Protein AF-A0A2G9NUI2-F1 (afdb_monomer_lite)

Secondary structure (DSSP, 8-state):
-HHHHHHHHHHHHHHHHHH-TTEEEEEEHHHHHT---TTTT--EEEEEEE-S-SS--HHHHHHHHHHHHHHHTT----EEEEEEEHHHHHH-TT----HHHHHHHHHH-EEEESS--GGG----S---THHHHHHHHHHHHHHTTTBS--SSHHHHHHHHHHHHHHHTTTHHHHGGGTTTTS--S-HHHHHHHHHTT-

Structure (mmCIF, N/CA/C/O backbone):
data_AF-A0A2G9NUI2-F1
#
_entry.id   AF-A0A2G9NUI2-F1
#
loop_
_atom_site.group_PDB
_atom_site.id
_atom_site.type_symbol
_atom_site.label_atom_id
_atom_site.label_alt_id
_atom_site.label_comp_id
_atom_site.label_asym_id
_atom_site.label_entity_id
_atom_site.label_seq_id
_atom_site.pdbx_PDB_ins_code
_atom_site.Cartn_x
_atom_site.Cartn_y
_atom_site.Cartn_z
_atom_site.occupancy
_atom_site.B_iso_or_equiv
_atom_site.auth_seq_id
_atom_site.auth_comp_id
_atom_site.auth_asym_id
_atom_site.auth_atom_id
_atom_site.pdbx_PDB_model_num
ATOM 1 N N . MET A 1 1 ? 10.951 1.126 -21.233 1.00 58.69 1 MET A N 1
ATOM 2 C CA . MET A 1 1 ? 9.782 1.501 -20.414 1.00 58.69 1 MET A CA 1
ATOM 3 C C . MET A 1 1 ? 9.019 0.271 -19.960 1.00 58.69 1 MET A C 1
ATOM 5 O O . MET A 1 1 ? 9.058 0.040 -18.771 1.00 58.69 1 MET A O 1
ATOM 9 N N . GLU A 1 2 ? 8.455 -0.564 -20.838 1.00 62.66 2 GLU A N 1
ATOM 10 C CA . GLU A 1 2 ? 7.759 -1.821 -20.461 1.00 62.66 2 GLU A CA 1
ATOM 11 C C . GLU A 1 2 ? 8.556 -2.710 -19.485 1.00 62.66 2 GLU A C 1
ATOM 13 O O . GLU A 1 2 ? 8.099 -2.988 -18.379 1.00 62.66 2 GLU A O 1
ATOM 18 N N . ASN A 1 3 ? 9.824 -2.984 -19.805 1.00 78.75 3 ASN A N 1
ATOM 19 C CA . ASN A 1 3 ? 10.737 -3.746 -18.943 1.00 78.75 3 ASN A CA 1
ATOM 20 C C . ASN A 1 3 ? 10.992 -3.091 -17.562 1.00 78.75 3 ASN A C 1
ATOM 22 O O . ASN A 1 3 ? 11.352 -3.772 -16.613 1.00 78.75 3 ASN A O 1
ATOM 26 N N . ASN A 1 4 ? 10.793 -1.775 -17.402 1.00 84.12 4 ASN A N 1
ATOM 27 C CA . ASN A 1 4 ? 11.014 -1.113 -16.109 1.00 84.12 4 ASN A CA 1
ATOM 28 C C . ASN A 1 4 ? 9.884 -1.401 -15.113 1.00 84.12 4 ASN A C 1
ATOM 30 O O . ASN A 1 4 ? 10.165 -1.503 -13.926 1.00 84.12 4 ASN A O 1
ATOM 34 N N . TYR A 1 5 ? 8.636 -1.545 -15.572 1.00 87.19 5 TYR A N 1
ATOM 35 C CA . TYR A 1 5 ? 7.488 -1.802 -14.691 1.00 87.19 5 TYR A CA 1
ATOM 36 C C . TYR A 1 5 ? 7.565 -3.218 -14.124 1.00 87.19 5 TYR A C 1
ATOM 38 O O . TYR A 1 5 ? 7.505 -3.409 -12.912 1.00 87.19 5 TYR A O 1
ATOM 46 N N . GLU A 1 6 ? 7.787 -4.203 -14.998 1.00 89.50 6 GLU A N 1
ATOM 47 C CA . GLU A 1 6 ? 7.971 -5.599 -14.597 1.00 89.50 6 GLU A CA 1
ATOM 48 C C . GLU A 1 6 ? 9.197 -5.766 -13.699 1.00 89.50 6 GLU A C 1
ATOM 50 O O . GLU A 1 6 ? 9.119 -6.402 -12.648 1.00 89.50 6 GLU A O 1
ATOM 55 N N . ARG A 1 7 ? 10.321 -5.134 -14.064 1.00 91.00 7 ARG A N 1
ATOM 56 C CA . ARG A 1 7 ? 11.542 -5.162 -13.255 1.00 91.00 7 ARG A CA 1
ATOM 57 C C . ARG A 1 7 ? 11.342 -4.499 -11.896 1.00 91.00 7 ARG A C 1
ATOM 59 O O . ARG A 1 7 ? 11.810 -5.052 -10.906 1.00 91.00 7 ARG A O 1
ATOM 66 N N . PHE A 1 8 ? 10.634 -3.370 -11.822 1.00 90.56 8 PHE A N 1
ATOM 67 C CA . PHE A 1 8 ? 10.281 -2.751 -10.545 1.00 90.56 8 PHE A CA 1
ATOM 68 C C . PHE A 1 8 ? 9.465 -3.722 -9.687 1.00 90.56 8 PHE A C 1
ATOM 70 O O . PHE A 1 8 ? 9.844 -3.985 -8.547 1.00 90.56 8 PHE A O 1
ATOM 77 N N . SER A 1 9 ? 8.380 -4.287 -10.231 1.00 91.38 9 SER A N 1
ATOM 78 C CA . SER A 1 9 ? 7.523 -5.218 -9.492 1.00 91.38 9 SER A CA 1
ATOM 79 C C . SER A 1 9 ? 8.294 -6.438 -8.999 1.00 91.38 9 SER A C 1
ATOM 81 O O . SER A 1 9 ? 8.110 -6.837 -7.852 1.00 91.38 9 SER A O 1
ATOM 83 N N . GLU A 1 10 ? 9.181 -6.999 -9.820 1.00 93.75 10 GLU A N 1
ATOM 84 C CA . GLU A 1 10 ? 9.964 -8.180 -9.464 1.00 93.75 10 GLU A CA 1
ATOM 85 C C . GLU A 1 10 ? 11.043 -7.882 -8.414 1.00 93.75 10 GLU A C 1
ATOM 87 O O . GLU A 1 10 ? 11.172 -8.621 -7.437 1.00 93.75 10 GLU A O 1
ATOM 92 N N . GLU A 1 11 ? 11.801 -6.795 -8.561 1.00 92.75 11 GLU A N 1
ATOM 93 C CA . GLU A 1 11 ? 12.820 -6.415 -7.576 1.00 92.75 11 GLU A CA 1
ATOM 94 C C . GLU A 1 11 ? 12.182 -6.006 -6.242 1.00 92.75 11 GLU A C 1
ATOM 96 O O . GLU A 1 11 ? 12.646 -6.418 -5.175 1.00 92.75 11 GLU A O 1
ATOM 101 N N . PHE A 1 12 ? 11.062 -5.279 -6.287 1.00 92.94 12 PHE A N 1
ATOM 102 C CA . PHE A 1 12 ? 10.321 -4.914 -5.084 1.00 92.94 12 PHE A CA 1
ATOM 103 C C . PHE A 1 12 ? 9.723 -6.147 -4.393 1.00 92.94 12 PHE A C 1
ATOM 105 O O . PHE A 1 12 ? 9.846 -6.294 -3.175 1.00 92.94 12 PHE A O 1
ATOM 112 N N . ARG A 1 13 ? 9.157 -7.088 -5.165 1.00 94.75 13 ARG A N 1
ATOM 113 C CA . ARG A 1 13 ? 8.674 -8.386 -4.668 1.00 94.75 13 ARG A CA 1
ATOM 114 C C . ARG A 1 13 ? 9.783 -9.155 -3.955 1.00 94.75 13 ARG A C 1
ATOM 116 O O . ARG A 1 13 ? 9.571 -9.592 -2.825 1.00 94.75 13 ARG A O 1
ATOM 123 N N . LYS A 1 14 ? 10.960 -9.296 -4.574 1.00 94.56 14 LYS A N 1
ATOM 124 C CA . LYS A 1 14 ? 12.117 -9.984 -3.972 1.00 94.56 14 LYS A CA 1
ATOM 125 C C . LYS A 1 14 ? 12.550 -9.333 -2.660 1.00 94.56 14 LYS A C 1
ATOM 127 O O . LYS A 1 14 ? 12.736 -10.044 -1.675 1.00 94.56 14 LYS A O 1
ATOM 132 N N . GLY A 1 15 ? 12.671 -8.004 -2.634 1.00 92.94 15 GLY A N 1
ATOM 133 C CA . GLY A 1 15 ? 13.044 -7.270 -1.424 1.00 92.94 15 GLY A CA 1
ATOM 134 C C . GLY A 1 15 ? 12.031 -7.451 -0.290 1.00 92.94 15 GLY A C 1
ATOM 135 O O . GLY A 1 15 ? 12.416 -7.679 0.854 1.00 92.94 15 GLY A O 1
ATOM 136 N N . LEU A 1 16 ? 10.731 -7.435 -0.604 1.00 92.88 16 LEU A N 1
ATOM 137 C CA . LEU A 1 16 ? 9.687 -7.708 0.384 1.00 92.88 16 LEU A CA 1
ATOM 138 C C . LEU A 1 16 ? 9.726 -9.149 0.896 1.00 92.88 16 LEU A C 1
ATOM 140 O O . LEU A 1 16 ? 9.592 -9.365 2.093 1.00 92.88 16 LEU A O 1
ATOM 144 N N . MET A 1 17 ? 9.927 -10.139 0.026 1.00 93.00 17 MET A N 1
ATOM 145 C CA . MET A 1 17 ? 9.981 -11.542 0.453 1.00 93.00 17 MET A CA 1
ATOM 146 C C . MET A 1 17 ? 11.157 -11.843 1.387 1.00 93.00 17 MET A C 1
ATOM 148 O O . MET A 1 17 ? 11.035 -12.733 2.227 1.00 93.00 17 MET A O 1
ATOM 152 N N . ALA A 1 18 ? 12.276 -11.129 1.241 1.00 91.81 18 ALA A N 1
ATOM 153 C CA . ALA A 1 18 ? 13.459 -11.329 2.072 1.00 91.81 18 ALA A CA 1
ATOM 154 C C . ALA A 1 18 ? 13.242 -10.856 3.519 1.00 91.81 18 ALA A C 1
ATOM 156 O O . ALA A 1 18 ? 13.512 -11.608 4.454 1.00 91.81 18 ALA A O 1
ATOM 157 N N . ASP A 1 19 ? 12.708 -9.643 3.693 1.00 88.25 19 ASP A N 1
ATOM 158 C CA . ASP A 1 19 ? 12.697 -8.958 4.995 1.00 88.25 19 ASP A CA 1
ATOM 159 C C . ASP A 1 19 ? 11.286 -8.705 5.566 1.00 88.25 19 ASP A C 1
ATOM 161 O O . ASP A 1 19 ? 11.140 -8.359 6.740 1.00 88.25 19 ASP A O 1
ATOM 165 N N . TYR A 1 20 ? 10.232 -8.865 4.758 1.00 90.75 20 TYR A N 1
ATOM 166 C CA . TYR A 1 20 ? 8.861 -8.422 5.056 1.00 90.75 20 TYR A CA 1
ATOM 167 C C . TYR A 1 20 ? 7.798 -9.420 4.565 1.00 90.75 20 TYR A C 1
ATOM 169 O O . TYR A 1 20 ? 6.814 -9.042 3.927 1.00 90.75 20 TYR A O 1
ATOM 177 N N . SER A 1 21 ? 7.981 -10.709 4.863 1.00 89.62 21 SER A N 1
ATOM 178 C CA . SER A 1 21 ? 7.070 -11.789 4.434 1.00 89.62 21 SER A CA 1
ATOM 179 C C . SER A 1 21 ? 5.631 -11.667 4.964 1.00 89.62 21 SER A C 1
ATOM 181 O O . SER A 1 21 ? 4.718 -12.266 4.400 1.00 89.62 21 SER A O 1
ATOM 183 N N . ASP A 1 22 ? 5.413 -10.861 6.005 1.00 89.50 22 ASP A N 1
ATOM 184 C CA . ASP A 1 22 ? 4.108 -10.538 6.591 1.00 89.50 22 ASP A CA 1
ATOM 185 C C . ASP A 1 22 ? 3.393 -9.356 5.903 1.00 89.50 22 ASP A C 1
ATOM 187 O O . ASP A 1 22 ? 2.312 -8.942 6.323 1.00 89.50 22 ASP A O 1
ATOM 191 N N . VAL A 1 23 ? 3.988 -8.779 4.855 1.00 91.12 23 VAL A N 1
ATOM 192 C CA . VAL A 1 23 ? 3.414 -7.668 4.089 1.00 91.12 23 VAL A CA 1
ATOM 193 C C . VAL A 1 23 ? 2.806 -8.182 2.790 1.00 91.12 23 VAL A C 1
ATOM 195 O O . VAL A 1 23 ? 3.506 -8.696 1.923 1.00 91.12 23 VAL A O 1
ATOM 198 N N . CYS A 1 24 ? 1.501 -7.980 2.627 1.00 94.19 24 CYS A N 1
ATOM 199 C CA . CYS A 1 24 ? 0.801 -8.233 1.372 1.00 94.19 24 CYS A CA 1
ATOM 200 C C . CYS A 1 24 ? 1.101 -7.107 0.386 1.00 94.19 24 CYS A C 1
ATOM 202 O O . CYS A 1 24 ? 0.619 -5.989 0.573 1.00 94.19 24 CYS A O 1
ATOM 204 N N . PHE A 1 25 ? 1.836 -7.396 -0.682 1.00 94.81 25 PHE A N 1
ATOM 205 C CA . PHE A 1 25 ? 1.981 -6.488 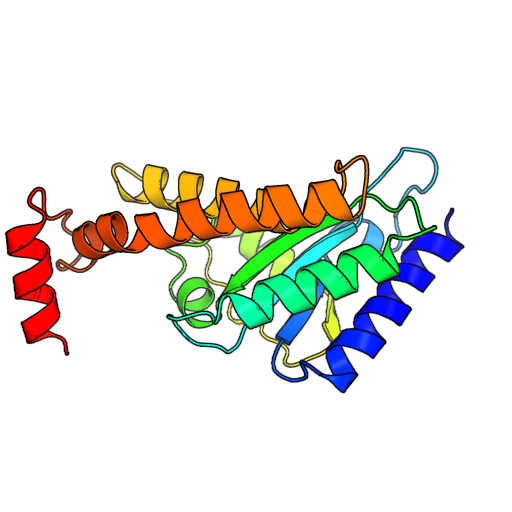-1.815 1.00 94.81 25 PHE A CA 1
ATOM 206 C C . PHE A 1 25 ? 0.988 -6.863 -2.902 1.00 94.81 25 PHE A C 1
ATOM 208 O O . PHE A 1 25 ? 1.033 -7.975 -3.429 1.00 94.81 25 PHE A O 1
ATOM 215 N N . PHE A 1 26 ? 0.109 -5.924 -3.240 1.00 93.69 26 PHE A N 1
ATOM 216 C CA . PHE A 1 26 ? -0.884 -6.103 -4.283 1.00 93.69 26 PHE A CA 1
ATOM 217 C C . PHE A 1 26 ? -0.852 -4.986 -5.318 1.00 93.69 26 PHE A C 1
ATOM 219 O O . PHE A 1 26 ? -0.492 -3.848 -5.019 1.00 93.69 26 PHE A O 1
ATOM 226 N N . ILE A 1 27 ? -1.275 -5.328 -6.529 1.00 92.81 27 ILE A N 1
ATOM 227 C CA . ILE A 1 27 ? -1.512 -4.397 -7.630 1.00 92.81 27 ILE A CA 1
ATOM 228 C C . ILE A 1 27 ? -2.940 -4.559 -8.143 1.00 92.81 27 ILE A C 1
ATOM 230 O O . ILE A 1 27 ? -3.538 -5.624 -7.997 1.00 92.81 27 ILE A O 1
ATOM 234 N N . TYR A 1 28 ? -3.482 -3.514 -8.752 1.00 89.69 28 TYR A N 1
ATOM 235 C CA . TYR A 1 28 ? -4.774 -3.537 -9.436 1.00 89.69 28 TYR A CA 1
ATOM 236 C C . TYR A 1 28 ? -4.719 -2.633 -10.676 1.00 89.69 28 TYR A C 1
ATOM 238 O O . TYR A 1 28 ? -3.657 -2.130 -11.046 1.00 89.69 28 TYR A O 1
ATOM 246 N N . GLY A 1 29 ? -5.846 -2.464 -11.368 1.00 87.00 29 GLY A N 1
ATOM 247 C CA . GLY A 1 29 ? -5.923 -1.569 -12.518 1.00 87.00 29 GLY A CA 1
ATOM 248 C C . GLY A 1 29 ? -5.181 -2.087 -13.751 1.00 87.00 29 GLY A C 1
ATOM 249 O O . GLY A 1 29 ? -5.029 -3.293 -13.959 1.00 87.00 29 GLY A O 1
ATOM 250 N N . SER A 1 30 ? -4.750 -1.157 -14.606 1.00 84.44 30 SER A N 1
ATOM 251 C CA . SER A 1 30 ? -4.332 -1.506 -15.971 1.00 84.44 30 SER A CA 1
ATOM 252 C C . SER A 1 30 ? -3.087 -2.396 -16.035 1.00 84.44 30 SER A C 1
ATOM 254 O O . SER A 1 30 ? -2.995 -3.351 -16.809 1.00 84.44 30 SER A O 1
ATOM 256 N N . PHE A 1 31 ? -2.132 -2.138 -15.143 1.00 86.88 31 PHE A N 1
ATOM 257 C CA . PHE A 1 31 ? -0.936 -2.961 -15.031 1.00 86.88 31 PHE A CA 1
ATOM 258 C C . PHE A 1 31 ? -1.263 -4.387 -14.572 1.00 86.88 31 PHE A C 1
ATOM 260 O O . PHE A 1 31 ? -0.741 -5.347 -15.132 1.00 86.88 31 PHE A O 1
ATOM 267 N N . ALA A 1 32 ? -2.196 -4.550 -13.628 1.00 87.00 32 ALA A N 1
ATOM 268 C CA . ALA A 1 32 ? -2.632 -5.873 -13.188 1.00 87.00 32 ALA A CA 1
ATOM 269 C C . ALA A 1 32 ? -3.369 -6.655 -14.290 1.00 87.00 32 ALA A C 1
ATOM 271 O O . ALA A 1 32 ? -3.215 -7.875 -14.374 1.00 87.00 32 ALA A O 1
ATOM 272 N N . ARG A 1 33 ? -4.133 -5.979 -15.159 1.00 85.50 33 ARG A N 1
ATOM 273 C CA . ARG A 1 33 ? -4.843 -6.612 -16.286 1.00 85.50 33 ARG A CA 1
ATOM 274 C C . ARG A 1 33 ? -3.949 -6.928 -17.487 1.00 85.50 33 ARG A C 1
ATOM 276 O O . ARG A 1 33 ? -4.336 -7.748 -18.317 1.00 85.50 33 ARG A O 1
ATOM 283 N N . GLY A 1 34 ? -2.770 -6.314 -17.577 1.00 84.50 34 GLY A N 1
ATOM 284 C CA . GLY A 1 34 ? -1.902 -6.410 -18.753 1.00 84.50 34 GLY A CA 1
ATOM 285 C C . GLY A 1 34 ? -2.402 -5.589 -19.949 1.00 84.50 34 GLY A C 1
ATOM 286 O O . GLY A 1 34 ? -1.938 -5.798 -21.064 1.00 84.50 34 GLY A O 1
ATOM 287 N N . ASP A 1 35 ? -3.340 -4.658 -19.735 1.00 82.06 35 ASP A N 1
ATOM 288 C CA . ASP A 1 35 ? -3.841 -3.705 -20.743 1.00 82.06 35 ASP A CA 1
ATOM 289 C C . ASP A 1 35 ? -3.156 -2.326 -20.620 1.00 82.06 35 ASP A C 1
ATOM 291 O O . ASP A 1 35 ? -3.640 -1.310 -21.123 1.00 82.06 35 ASP A O 1
ATOM 295 N N . HIS A 1 36 ? -2.017 -2.290 -19.930 1.00 75.94 36 HIS A N 1
ATOM 296 C CA . HIS A 1 36 ? -1.309 -1.074 -19.574 1.00 75.94 36 HIS A CA 1
ATOM 297 C C . HIS A 1 36 ? -0.667 -0.384 -20.780 1.00 75.94 36 HIS A C 1
ATOM 299 O O . HIS A 1 36 ? 0.062 -0.988 -21.569 1.00 75.94 36 HIS A O 1
ATOM 305 N N . ASN A 1 37 ? -0.877 0.928 -20.889 1.00 73.81 37 ASN A N 1
ATOM 306 C CA . ASN A 1 37 ? -0.282 1.734 -21.945 1.00 73.81 37 ASN A CA 1
ATOM 307 C C . ASN A 1 37 ? 0.985 2.450 -21.456 1.00 73.81 37 ASN A C 1
ATOM 309 O O . ASN A 1 37 ? 0.955 3.580 -20.968 1.00 73.81 37 ASN A O 1
ATOM 313 N N . TYR A 1 38 ? 2.133 1.818 -21.698 1.00 69.06 38 TYR A N 1
ATOM 314 C CA . TYR A 1 38 ? 3.453 2.344 -21.329 1.00 69.06 38 TYR A CA 1
ATOM 315 C C . TYR A 1 38 ? 3.814 3.685 -21.993 1.00 69.06 38 TYR A C 1
ATOM 317 O O . TYR A 1 38 ? 4.776 4.328 -21.581 1.00 69.06 38 TYR A O 1
ATOM 325 N N . LYS A 1 39 ? 3.092 4.108 -23.044 1.00 59.81 39 LYS A N 1
ATOM 326 C CA . LYS A 1 39 ? 3.361 5.359 -23.775 1.00 59.81 39 LYS A CA 1
ATOM 327 C C . LYS A 1 39 ? 2.582 6.557 -23.234 1.00 59.81 39 LYS A C 1
ATOM 329 O O . LYS A 1 39 ? 2.960 7.684 -23.533 1.00 59.81 39 LYS A O 1
ATOM 334 N N . SER A 1 40 ? 1.512 6.337 -22.466 1.00 59.66 40 SER A N 1
ATOM 335 C CA . SER A 1 40 ? 0.671 7.412 -21.919 1.00 59.66 40 SER A CA 1
ATOM 336 C C . SER A 1 40 ? 1.047 7.845 -20.501 1.00 59.66 40 SER A C 1
ATOM 338 O O . SER A 1 40 ? 0.338 8.664 -19.926 1.00 59.66 40 SER A O 1
ATOM 340 N N . GLY A 1 41 ? 2.137 7.318 -19.930 1.00 59.19 41 GLY A N 1
ATOM 341 C CA . GLY A 1 41 ? 2.516 7.610 -18.543 1.00 59.19 41 GLY A CA 1
ATOM 342 C C . GLY A 1 41 ? 1.562 6.991 -17.519 1.00 59.19 41 GLY A C 1
ATOM 343 O O . GLY A 1 41 ? 1.357 7.562 -16.453 1.00 59.19 41 GLY A O 1
ATOM 344 N N . SER A 1 42 ? 0.941 5.861 -17.866 1.00 64.25 42 SER A N 1
ATOM 345 C CA . SER A 1 42 ? 0.124 5.080 -16.939 1.00 64.25 42 SER A CA 1
ATOM 346 C C . SER A 1 42 ? 0.971 4.611 -15.750 1.00 64.25 42 SER A C 1
ATOM 348 O O . SER A 1 42 ? 2.155 4.347 -15.901 1.00 64.25 42 SER A O 1
ATOM 350 N N . ASP A 1 43 ? 0.379 4.493 -14.570 1.00 74.06 43 ASP A N 1
ATOM 351 C CA . ASP A 1 43 ? 1.036 4.132 -13.313 1.00 74.06 43 ASP A CA 1
ATOM 352 C C . ASP A 1 43 ? 0.803 2.672 -12.907 1.00 74.06 43 ASP A C 1
ATOM 354 O O . ASP A 1 43 ? -0.019 1.951 -13.479 1.00 74.06 43 ASP A O 1
ATOM 358 N N . ILE A 1 44 ? 1.576 2.215 -11.919 1.00 80.31 44 ILE A N 1
ATOM 359 C CA . ILE A 1 44 ? 1.256 1.001 -11.170 1.00 80.31 44 ILE A CA 1
ATOM 360 C C . ILE A 1 44 ? 0.352 1.399 -10.006 1.00 80.31 44 ILE A C 1
ATOM 362 O O . ILE A 1 44 ? 0.800 1.959 -9.000 1.00 80.31 44 ILE A O 1
ATOM 366 N N . ASP A 1 45 ? -0.923 1.064 -10.144 1.00 81.31 45 ASP A N 1
ATOM 367 C CA . ASP A 1 45 ? -1.898 1.106 -9.066 1.00 81.31 45 ASP A CA 1
ATOM 368 C C . ASP A 1 45 ? -1.712 -0.097 -8.135 1.00 81.31 45 ASP A C 1
ATOM 370 O O . ASP A 1 45 ? -1.621 -1.248 -8.576 1.00 81.31 45 ASP A O 1
ATOM 374 N N . GLY A 1 46 ? -1.671 0.142 -6.827 1.00 84.25 46 GLY A N 1
ATOM 375 C CA . GLY A 1 46 ? -1.474 -0.951 -5.885 1.00 84.25 46 GLY A CA 1
ATOM 376 C C . GLY A 1 46 ? -1.428 -0.535 -4.430 1.00 84.25 46 GLY A C 1
ATOM 377 O O . GLY A 1 46 ? -1.935 0.512 -4.015 1.00 84.25 46 GLY A O 1
ATOM 378 N N . GLY A 1 47 ? -0.817 -1.381 -3.615 1.00 85.81 47 GLY A N 1
ATOM 379 C CA . GLY A 1 47 ? -0.660 -1.092 -2.208 1.00 85.81 47 GLY A CA 1
ATOM 380 C C . GLY A 1 47 ? 0.016 -2.185 -1.409 1.00 85.81 47 GLY A C 1
ATOM 381 O O . GLY A 1 47 ? 0.356 -3.261 -1.899 1.00 85.81 47 GLY A O 1
ATOM 382 N N . LEU A 1 48 ? 0.196 -1.867 -0.134 1.00 88.44 48 LEU A N 1
ATOM 383 C CA . LEU A 1 48 ? 0.736 -2.759 0.876 1.00 88.44 48 LEU A CA 1
ATOM 384 C C . LEU A 1 48 ? -0.302 -2.922 1.979 1.00 88.44 48 LEU A C 1
ATOM 386 O O . LEU A 1 48 ? -0.791 -1.917 2.491 1.00 88.44 48 LEU A O 1
ATOM 390 N N . ILE A 1 49 ? -0.610 -4.153 2.377 1.00 88.25 49 ILE A N 1
ATOM 391 C CA . ILE A 1 49 ? -1.375 -4.432 3.599 1.00 88.25 49 ILE A CA 1
ATOM 392 C C . ILE A 1 49 ? -0.410 -5.035 4.613 1.00 88.25 49 ILE A C 1
ATOM 394 O O . ILE A 1 49 ? 0.178 -6.090 4.380 1.00 88.25 49 ILE A O 1
ATOM 398 N N . LEU A 1 50 ? -0.213 -4.327 5.719 1.00 87.00 50 LEU A N 1
ATOM 399 C CA . LEU A 1 50 ? 0.677 -4.725 6.800 1.00 87.00 50 LEU A CA 1
ATOM 400 C C . LEU A 1 50 ? -0.105 -5.564 7.808 1.00 87.00 50 LEU A C 1
ATOM 402 O O . LEU A 1 50 ? -1.147 -5.119 8.286 1.00 87.00 50 LEU A O 1
ATOM 406 N N . ASP A 1 51 ? 0.423 -6.725 8.190 1.00 83.12 51 ASP A N 1
ATOM 407 C CA . ASP A 1 51 ? -0.125 -7.535 9.288 1.00 83.12 51 ASP A CA 1
ATOM 408 C C . ASP A 1 51 ? 0.460 -7.122 10.655 1.00 83.12 51 ASP A C 1
ATOM 410 O O . ASP A 1 51 ? 0.739 -7.939 11.526 1.00 83.12 51 ASP A O 1
ATOM 414 N N . SER A 1 52 ? 0.707 -5.818 10.843 1.00 68.06 52 SER A N 1
ATOM 415 C CA . SER A 1 52 ? 1.267 -5.273 12.090 1.00 68.06 52 SER A CA 1
ATOM 416 C C . SER A 1 52 ? 0.229 -5.086 13.202 1.00 68.06 52 SER A C 1
ATOM 418 O O . SER A 1 52 ? 0.592 -4.772 14.336 1.00 68.06 52 SER A O 1
ATOM 420 N N . GLY A 1 53 ? -1.058 -5.229 12.877 1.00 60.59 53 GLY A N 1
ATOM 421 C CA . GLY A 1 53 ? -2.155 -4.787 13.729 1.00 60.59 53 GLY A CA 1
ATOM 422 C C . GLY A 1 53 ? -2.241 -3.258 13.823 1.00 60.59 53 GLY A C 1
ATOM 423 O O . GLY A 1 53 ? -1.479 -2.525 13.196 1.00 60.59 53 GLY A O 1
ATOM 424 N N . ILE A 1 54 ? -3.139 -2.754 14.678 1.00 55.12 54 ILE A N 1
ATOM 425 C CA . ILE A 1 54 ? -3.487 -1.318 14.769 1.00 55.12 54 ILE A CA 1
ATOM 426 C C . ILE A 1 54 ? -2.254 -0.399 14.942 1.00 55.12 54 ILE A C 1
ATOM 428 O O . ILE A 1 54 ? -2.279 0.761 14.523 1.00 55.12 54 ILE A O 1
ATOM 432 N N . ILE A 1 55 ? -1.169 -0.899 15.544 1.00 62.28 55 ILE A N 1
ATOM 433 C CA . ILE A 1 55 ? 0.081 -0.160 15.745 1.00 62.28 55 ILE A CA 1
ATOM 434 C C . ILE A 1 55 ? 1.120 -0.590 14.705 1.00 62.28 55 ILE A C 1
ATOM 436 O O . ILE A 1 55 ? 1.815 -1.592 14.861 1.00 62.28 55 ILE A O 1
ATOM 440 N N . THR A 1 56 ? 1.312 0.234 13.679 1.00 66.06 56 THR A N 1
ATOM 441 C CA . THR A 1 56 ? 2.381 0.026 12.698 1.00 66.06 56 THR A CA 1
ATOM 442 C C . THR A 1 56 ? 3.710 0.622 13.170 1.00 66.06 56 THR A C 1
ATOM 444 O O . THR A 1 56 ? 3.803 1.805 13.503 1.00 66.06 56 THR A O 1
ATOM 447 N N . ASN A 1 57 ? 4.782 -0.175 13.135 1.00 70.50 57 ASN A N 1
ATOM 448 C CA . ASN A 1 57 ? 6.132 0.290 13.453 1.00 70.50 57 ASN A CA 1
ATOM 449 C C . ASN A 1 57 ? 6.640 1.304 12.401 1.00 70.50 57 ASN A C 1
ATOM 451 O O . ASN A 1 57 ? 6.836 0.956 11.236 1.00 70.50 57 ASN A O 1
ATOM 455 N N . LYS A 1 58 ? 6.922 2.547 12.825 1.00 71.06 58 LYS A N 1
ATOM 456 C CA . LYS A 1 58 ? 7.466 3.630 11.975 1.00 71.06 58 LYS A CA 1
ATOM 457 C C . LYS A 1 58 ? 8.731 3.210 11.220 1.00 71.06 58 LYS A C 1
ATOM 459 O O . LYS A 1 58 ? 8.863 3.526 10.041 1.00 71.06 58 LYS A O 1
ATOM 464 N N . ASN A 1 59 ? 9.632 2.470 11.863 1.00 76.69 59 ASN A N 1
ATOM 465 C CA . ASN A 1 59 ? 10.875 2.030 11.230 1.00 76.69 59 ASN A CA 1
ATOM 466 C C . ASN A 1 59 ? 10.611 1.021 10.110 1.00 76.69 59 ASN A C 1
ATOM 468 O O . ASN A 1 59 ? 11.297 1.067 9.097 1.00 76.69 59 ASN A O 1
ATOM 472 N N . LYS A 1 60 ? 9.585 0.170 10.244 1.00 79.75 60 LYS A N 1
ATOM 473 C CA . LYS A 1 60 ? 9.176 -0.759 9.180 1.00 79.75 60 LYS A CA 1
ATOM 474 C C . LYS A 1 60 ? 8.713 0.003 7.937 1.00 79.75 60 LYS A C 1
ATOM 476 O O . LYS A 1 60 ? 9.173 -0.290 6.842 1.00 79.75 60 LYS A O 1
ATOM 481 N N . ILE A 1 61 ? 7.873 1.027 8.115 1.00 78.75 61 ILE A N 1
ATOM 482 C CA . ILE A 1 61 ? 7.426 1.894 7.011 1.00 78.75 61 ILE A CA 1
ATOM 483 C C . ILE A 1 61 ? 8.606 2.586 6.331 1.00 78.75 61 ILE A C 1
ATOM 485 O O . ILE A 1 61 ? 8.693 2.566 5.109 1.00 78.75 61 ILE A O 1
ATOM 489 N N . ILE A 1 62 ? 9.526 3.162 7.112 1.00 77.12 62 ILE A N 1
ATOM 490 C CA . ILE A 1 62 ? 10.712 3.842 6.573 1.00 77.12 62 ILE A CA 1
ATOM 491 C C . ILE A 1 62 ? 11.606 2.863 5.805 1.00 77.12 62 ILE A C 1
ATOM 493 O O . ILE A 1 62 ? 12.129 3.197 4.747 1.00 77.12 62 ILE A O 1
ATOM 497 N N . SER A 1 63 ? 11.806 1.648 6.307 1.00 82.88 63 SER A N 1
ATOM 498 C CA . SER A 1 63 ? 12.632 0.666 5.605 1.00 82.88 63 SER A CA 1
ATOM 499 C C . SER A 1 63 ? 11.979 0.179 4.309 1.00 82.88 63 SER A C 1
ATOM 501 O O . SER A 1 63 ? 12.667 0.038 3.301 1.00 82.88 63 SER A O 1
ATOM 503 N N . ILE A 1 64 ? 10.654 0.006 4.290 1.00 85.06 64 ILE A N 1
ATOM 504 C CA . ILE A 1 64 ? 9.905 -0.308 3.065 1.00 85.06 64 ILE A CA 1
ATOM 505 C C . ILE A 1 64 ? 9.967 0.859 2.068 1.00 85.06 64 ILE A C 1
ATOM 507 O O . ILE A 1 64 ? 10.180 0.630 0.880 1.00 85.06 64 ILE A O 1
ATOM 511 N N . SER A 1 65 ? 9.839 2.111 2.518 1.00 80.69 65 SER A N 1
ATOM 512 C CA . SER A 1 65 ? 9.953 3.271 1.624 1.00 80.69 65 SER A CA 1
ATOM 513 C C . SER A 1 65 ? 11.360 3.394 1.033 1.00 80.69 65 SER A C 1
ATOM 515 O O . SER A 1 65 ? 11.504 3.744 -0.135 1.00 80.69 65 SER A O 1
ATOM 517 N N . ARG A 1 66 ? 12.405 3.049 1.801 1.00 82.56 66 ARG A N 1
ATOM 518 C CA . ARG A 1 66 ? 13.780 2.942 1.282 1.00 82.56 66 ARG A CA 1
ATOM 519 C C . ARG A 1 66 ? 13.894 1.864 0.215 1.00 82.56 66 ARG A C 1
ATOM 521 O O . ARG A 1 66 ? 14.509 2.118 -0.812 1.00 82.56 66 ARG A O 1
ATOM 528 N N . LEU A 1 67 ? 13.288 0.696 0.434 1.00 86.44 67 LEU A N 1
ATOM 529 C CA . LEU A 1 67 ? 13.262 -0.374 -0.561 1.00 86.44 67 LEU A CA 1
ATOM 530 C C . LEU A 1 67 ? 12.588 0.093 -1.862 1.00 86.44 67 LEU A C 1
ATOM 532 O O . LEU A 1 67 ? 13.164 -0.081 -2.929 1.00 86.44 67 LEU A O 1
ATOM 536 N N . ILE A 1 68 ? 11.435 0.765 -1.777 1.00 86.31 68 ILE A N 1
ATOM 537 C CA . ILE A 1 68 ? 10.764 1.359 -2.947 1.00 86.31 68 ILE A CA 1
ATOM 538 C C . ILE A 1 68 ? 11.682 2.362 -3.647 1.00 86.31 68 ILE A C 1
ATOM 540 O O . ILE A 1 68 ? 11.861 2.280 -4.858 1.00 86.31 68 ILE A O 1
ATOM 544 N N . GLY A 1 69 ? 12.306 3.273 -2.895 1.00 79.88 69 GLY A N 1
ATOM 545 C CA . GLY A 1 69 ? 13.233 4.261 -3.446 1.00 79.88 69 GLY A CA 1
ATOM 546 C C . GLY A 1 69 ? 14.443 3.630 -4.143 1.00 79.88 69 GLY A C 1
ATOM 547 O O . GLY A 1 69 ? 14.868 4.117 -5.187 1.00 79.88 69 GLY A O 1
ATOM 548 N N . LEU A 1 70 ? 14.969 2.521 -3.617 1.00 85.06 70 LEU A N 1
ATOM 549 C CA . LEU A 1 70 ? 16.035 1.752 -4.262 1.00 85.06 70 LEU A CA 1
ATOM 550 C C . LEU A 1 70 ? 15.554 1.085 -5.557 1.00 85.06 70 LEU A C 1
ATOM 552 O O . LEU A 1 70 ? 16.270 1.132 -6.552 1.00 85.06 70 LEU A O 1
ATOM 556 N N . CYS A 1 71 ? 14.347 0.512 -5.572 1.00 84.75 71 CYS A N 1
ATOM 557 C CA . CYS A 1 71 ? 13.762 -0.098 -6.770 1.00 84.75 71 CYS A CA 1
ATOM 558 C C . CYS A 1 71 ? 13.432 0.938 -7.856 1.00 84.75 71 CYS A C 1
ATOM 560 O O . CYS A 1 71 ? 13.583 0.649 -9.039 1.00 84.75 71 CYS A O 1
ATOM 562 N N . LEU A 1 72 ? 13.007 2.142 -7.462 1.00 81.31 72 LEU A N 1
ATOM 563 C CA . LEU A 1 72 ? 12.748 3.263 -8.371 1.00 81.31 72 LEU A CA 1
ATOM 564 C C . LEU A 1 72 ? 14.028 3.957 -8.842 1.00 81.31 72 LEU A C 1
ATOM 566 O O . LEU A 1 72 ? 14.016 4.639 -9.865 1.00 81.31 72 LEU A O 1
ATOM 570 N N . SER A 1 73 ? 15.144 3.786 -8.130 1.00 73.56 73 SER A N 1
ATOM 571 C CA . SER A 1 73 ? 16.430 4.329 -8.551 1.00 73.56 73 SER A CA 1
ATOM 572 C C . SER A 1 73 ? 16.801 3.724 -9.908 1.00 73.56 73 SER A C 1
ATOM 574 O O . SER A 1 73 ? 17.137 2.543 -10.011 1.00 73.56 73 SER A O 1
ATOM 576 N N . ASN A 1 74 ? 16.730 4.545 -10.961 1.00 68.25 74 ASN A N 1
ATOM 577 C CA . ASN A 1 74 ? 16.903 4.195 -12.382 1.00 68.25 74 ASN A CA 1
ATOM 578 C C . ASN A 1 74 ? 15.699 3.524 -13.077 1.00 68.25 74 ASN A C 1
ATOM 580 O O . ASN A 1 74 ? 15.819 3.108 -14.232 1.00 68.25 74 ASN A O 1
ATOM 584 N N . MET A 1 75 ? 14.544 3.430 -12.417 1.00 73.50 75 MET A N 1
ATOM 585 C CA . MET A 1 75 ? 13.290 2.953 -13.004 1.00 73.50 75 MET A CA 1
ATOM 586 C C . MET A 1 75 ? 12.240 4.055 -12.839 1.00 73.50 75 MET A C 1
ATOM 5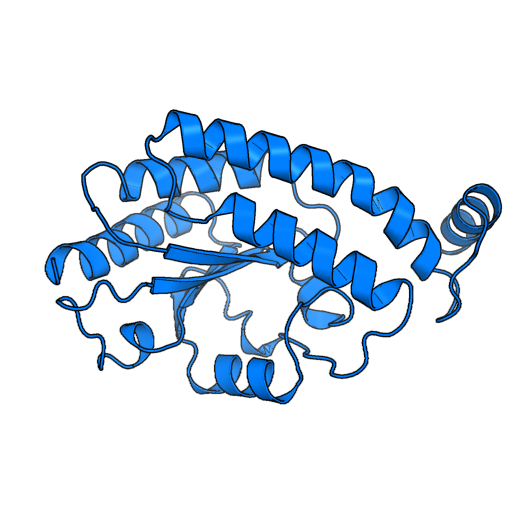88 O O . MET A 1 75 ? 11.608 4.168 -11.797 1.00 73.50 75 MET A O 1
ATOM 592 N N . GLU A 1 76 ? 12.078 4.892 -13.867 1.00 71.50 76 GLU A N 1
ATOM 593 C CA . GLU A 1 76 ? 11.089 5.986 -13.918 1.00 71.50 76 GLU A CA 1
ATOM 594 C C . GLU A 1 76 ? 9.656 5.438 -14.061 1.00 71.50 76 GLU A C 1
ATOM 596 O O . GLU A 1 76 ? 8.993 5.604 -15.085 1.00 71.50 76 GLU A O 1
ATOM 601 N N . VAL A 1 77 ? 9.205 4.695 -13.053 1.00 75.50 77 VAL A N 1
ATOM 602 C CA . VAL A 1 77 ? 7.895 4.047 -13.004 1.00 75.50 77 VAL A CA 1
ATOM 603 C C . VAL A 1 77 ? 7.005 4.837 -12.048 1.00 75.50 77 VAL A C 1
ATOM 605 O O . VAL A 1 77 ? 7.342 4.950 -10.866 1.00 75.50 77 VAL A O 1
ATOM 608 N N . PRO A 1 78 ? 5.874 5.389 -12.517 1.00 77.75 78 PRO A N 1
ATOM 609 C CA . PRO A 1 78 ? 4.958 6.076 -11.641 1.00 77.75 78 PRO A CA 1
ATOM 610 C C . PRO A 1 78 ? 4.166 5.075 -10.788 1.00 77.75 78 PRO A C 1
ATOM 612 O O . PRO A 1 78 ? 3.685 4.060 -11.291 1.00 77.75 78 PRO A O 1
ATOM 615 N N . LEU A 1 79 ? 4.039 5.355 -9.489 1.00 77.44 79 LEU A N 1
ATOM 616 C CA . LEU A 1 79 ? 3.357 4.508 -8.510 1.00 77.44 79 LEU A CA 1
ATOM 617 C C . LEU A 1 79 ? 2.208 5.268 -7.846 1.00 77.44 79 LEU A C 1
ATOM 619 O O . LEU A 1 79 ? 2.394 6.379 -7.341 1.00 77.44 79 LEU A O 1
ATOM 623 N N . GLN A 1 80 ? 1.053 4.611 -7.746 1.00 76.50 80 GLN A N 1
ATOM 624 C CA . GLN A 1 80 ? -0.068 5.024 -6.902 1.00 76.50 80 GLN A CA 1
ATOM 625 C C . GLN A 1 80 ? -0.362 3.948 -5.862 1.00 76.50 80 GLN A C 1
ATOM 627 O O . GLN A 1 80 ? -1.348 3.213 -5.934 1.00 76.50 80 GLN A O 1
ATOM 632 N N . PHE A 1 81 ? 0.523 3.840 -4.870 1.00 77.62 81 PHE A N 1
ATOM 633 C CA . PHE A 1 81 ? 0.373 2.836 -3.824 1.00 77.62 81 PHE A CA 1
ATOM 634 C C . PHE A 1 81 ? -0.330 3.380 -2.584 1.00 77.62 81 PHE A C 1
ATOM 636 O O . PHE A 1 81 ? -0.087 4.498 -2.129 1.00 77.62 81 PHE A O 1
ATOM 643 N N . ASN A 1 82 ? -1.162 2.536 -1.980 1.00 74.44 82 ASN A N 1
ATOM 644 C CA . ASN A 1 82 ? -1.769 2.793 -0.680 1.00 74.44 82 ASN A CA 1
ATOM 645 C C . ASN A 1 82 ? -1.189 1.853 0.383 1.00 74.44 82 ASN A C 1
ATOM 647 O O . ASN A 1 82 ? -1.166 0.641 0.197 1.00 74.44 82 ASN A O 1
ATOM 651 N N . VAL A 1 83 ? -0.756 2.400 1.523 1.00 78.88 83 VAL A N 1
ATOM 652 C CA . VAL A 1 83 ? -0.371 1.592 2.696 1.00 78.88 83 VAL A CA 1
ATOM 653 C C . VAL A 1 83 ? -1.569 1.415 3.613 1.00 78.88 83 VAL A C 1
ATOM 655 O O . VAL A 1 83 ? -2.151 2.391 4.088 1.00 78.88 83 VAL A O 1
ATOM 658 N N . LEU A 1 84 ? -1.908 0.170 3.904 1.00 78.56 84 LEU A N 1
ATOM 659 C CA . LEU A 1 84 ? -3.011 -0.240 4.754 1.00 78.56 84 LEU A CA 1
ATOM 660 C C . LEU A 1 84 ? -2.471 -1.083 5.909 1.00 78.56 84 LEU A C 1
ATOM 662 O O . LEU A 1 84 ? -1.462 -1.768 5.780 1.00 78.56 84 LEU A O 1
ATOM 666 N N . ASP A 1 85 ? -3.166 -1.043 7.038 1.00 82.50 85 ASP A N 1
ATOM 667 C CA . ASP A 1 85 ? -2.996 -2.034 8.098 1.00 82.50 85 ASP A CA 1
ATOM 668 C C . ASP A 1 85 ? -4.183 -2.997 8.062 1.00 82.50 85 ASP A C 1
ATOM 670 O O . ASP A 1 85 ? -5.318 -2.538 7.886 1.00 82.50 85 ASP A O 1
ATOM 674 N N . ARG A 1 86 ? -3.934 -4.296 8.258 1.00 84.00 86 ARG A N 1
ATOM 675 C CA . ARG A 1 86 ? -4.943 -5.359 8.168 1.00 84.00 86 ARG A CA 1
ATOM 676 C C . ARG A 1 86 ? -6.164 -5.101 9.051 1.00 84.00 86 ARG A C 1
ATOM 678 O O . ARG A 1 86 ? -7.286 -5.255 8.581 1.00 84.00 86 ARG A O 1
ATOM 685 N N . GLN A 1 87 ? -5.982 -4.638 10.289 1.00 78.38 87 GLN A N 1
ATOM 686 C CA . GLN A 1 87 ? -7.112 -4.388 11.193 1.00 78.38 87 GLN A CA 1
ATOM 687 C C . GLN A 1 87 ? -7.941 -3.194 10.721 1.00 78.38 87 GLN A C 1
ATOM 689 O O . GLN A 1 87 ? -9.167 -3.250 10.681 1.00 78.38 87 GLN A O 1
ATOM 694 N N . THR A 1 88 ? -7.280 -2.122 10.278 1.00 74.12 88 THR A N 1
ATOM 695 C CA . THR A 1 88 ? -7.991 -0.960 9.714 1.00 74.12 88 THR A CA 1
ATOM 696 C C . THR A 1 88 ? -8.663 -1.259 8.371 1.00 74.12 88 THR A C 1
ATOM 698 O O . THR A 1 88 ? -9.631 -0.592 8.005 1.00 74.12 88 THR A O 1
ATOM 701 N N . ASN A 1 89 ? -8.135 -2.246 7.646 1.00 79.19 89 ASN A N 1
ATOM 702 C CA . ASN A 1 89 ? -8.641 -2.733 6.374 1.00 79.19 89 ASN A CA 1
ATOM 703 C C . ASN A 1 89 ? -9.918 -3.569 6.549 1.00 79.19 89 ASN A C 1
ATOM 705 O O . ASN A 1 89 ? -10.891 -3.338 5.836 1.00 79.19 89 ASN A O 1
ATOM 709 N N . LEU A 1 90 ? -9.928 -4.466 7.541 1.00 80.88 90 LEU A N 1
ATOM 710 C CA . LEU A 1 90 ? -11.098 -5.249 7.958 1.00 80.88 90 LEU A CA 1
ATOM 711 C C . LEU A 1 90 ? -12.223 -4.359 8.506 1.00 80.88 90 LEU A C 1
ATOM 713 O O . LEU A 1 90 ? -13.401 -4.569 8.224 1.00 80.88 90 LEU A O 1
ATOM 717 N N . ASP A 1 91 ? -11.857 -3.347 9.294 1.00 77.75 91 ASP A N 1
ATOM 718 C CA . ASP A 1 91 ? -12.811 -2.427 9.917 1.00 77.75 91 ASP A CA 1
ATOM 719 C C . ASP A 1 91 ? -13.526 -1.530 8.894 1.00 77.75 91 ASP A C 1
ATOM 721 O O . ASP A 1 91 ? -14.704 -1.212 9.047 1.00 77.75 91 ASP A O 1
ATOM 725 N N . GLY A 1 92 ? -12.813 -1.103 7.851 1.00 73.38 92 GLY A N 1
ATOM 726 C CA . GLY A 1 92 ? -13.383 -0.357 6.732 1.00 73.38 92 GLY A CA 1
ATOM 727 C C . GLY A 1 92 ? -13.648 1.126 6.963 1.00 73.38 92 GLY A C 1
ATOM 728 O O . GLY A 1 92 ? -13.564 1.924 6.025 1.00 73.38 92 GLY A O 1
ATOM 729 N N . ARG A 1 93 ? -13.850 1.568 8.212 1.00 69.88 93 ARG A N 1
ATOM 730 C CA . ARG A 1 93 ? -14.095 2.992 8.528 1.00 69.88 93 ARG A CA 1
ATOM 731 C C . ARG A 1 93 ? -12.905 3.885 8.174 1.00 69.88 93 ARG A C 1
ATOM 733 O O . ARG A 1 93 ? -13.069 5.080 7.927 1.00 69.88 93 ARG A O 1
ATOM 740 N N . PHE A 1 94 ? -11.711 3.299 8.132 1.00 66.75 94 PHE A N 1
ATOM 741 C CA . PHE A 1 94 ? -10.44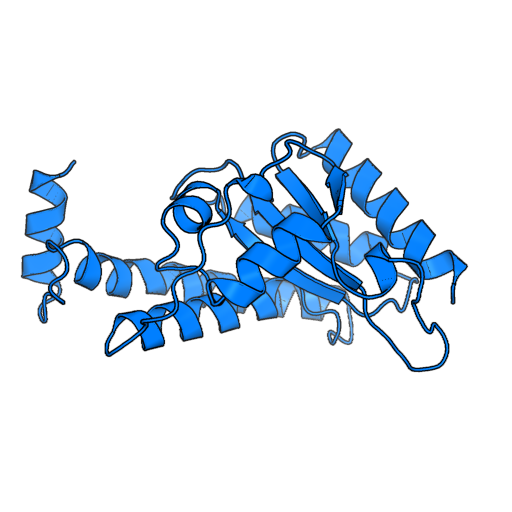3 3.970 7.841 1.00 66.75 94 PHE A CA 1
ATOM 742 C C . PHE A 1 94 ? -9.936 3.740 6.416 1.00 66.75 94 PHE A C 1
ATOM 744 O O . PHE A 1 94 ? -8.918 4.323 6.032 1.00 66.75 94 PHE A O 1
ATOM 751 N N . LEU A 1 95 ? -10.610 2.899 5.631 1.00 69.06 95 LEU A N 1
ATOM 752 C CA . LEU A 1 95 ? -10.352 2.788 4.202 1.00 69.06 95 LEU A CA 1
ATOM 753 C C . LEU A 1 95 ? -10.905 4.020 3.494 1.00 69.06 95 LEU A C 1
ATOM 755 O O . LEU A 1 95 ? -11.943 4.555 3.863 1.00 69.06 95 LEU A O 1
ATOM 759 N N . SER A 1 96 ? -10.228 4.503 2.456 1.00 66.88 96 SER A N 1
ATOM 760 C CA . SER A 1 96 ? -10.760 5.591 1.622 1.00 66.88 96 SER A CA 1
ATOM 761 C C . SER A 1 96 ? -11.767 5.114 0.582 1.00 66.88 96 SER A C 1
ATOM 763 O O . SER A 1 96 ? -12.421 5.946 -0.038 1.00 66.88 96 SER A O 1
ATOM 765 N N . TYR A 1 97 ? -11.891 3.805 0.399 1.00 75.44 97 TYR A N 1
ATOM 766 C CA . TYR A 1 97 ? -12.664 3.201 -0.674 1.00 75.44 97 TYR A CA 1
ATOM 767 C C . TYR A 1 97 ? -14.148 3.088 -0.322 1.00 75.44 97 TYR A C 1
ATOM 769 O O . TYR A 1 97 ? -14.514 2.990 0.857 1.00 75.44 97 TYR A O 1
ATOM 777 N N . THR A 1 98 ? -14.975 3.165 -1.362 1.00 81.44 98 THR A N 1
ATOM 778 C CA . THR A 1 98 ? -16.388 2.769 -1.348 1.00 81.44 98 THR A CA 1
ATOM 779 C C . THR A 1 98 ? -16.491 1.248 -1.388 1.00 81.44 98 THR A C 1
ATOM 781 O O . THR A 1 98 ? -15.484 0.568 -1.620 1.00 81.44 98 THR A O 1
ATOM 784 N N . VAL A 1 99 ? -17.688 0.717 -1.151 1.00 86.12 99 VAL A N 1
ATOM 785 C CA . VAL A 1 99 ? -17.979 -0.715 -1.300 1.00 86.12 99 VAL A CA 1
ATOM 786 C C . VAL A 1 99 ? -17.649 -1.149 -2.728 1.00 86.12 99 VAL A C 1
ATOM 788 O O . VAL A 1 99 ? -16.738 -1.951 -2.909 1.00 86.12 99 VAL A O 1
ATOM 791 N N . ASP A 1 100 ? -18.244 -0.491 -3.727 1.00 83.38 100 ASP A N 1
ATOM 792 C CA . ASP A 1 100 ? -18.054 -0.828 -5.145 1.00 83.38 100 ASP A CA 1
ATOM 793 C C . ASP A 1 100 ? -16.579 -0.829 -5.569 1.00 83.38 100 ASP A C 1
ATOM 795 O O . ASP A 1 100 ? -16.111 -1.733 -6.256 1.00 83.38 100 ASP A O 1
ATOM 799 N N . TYR A 1 101 ? -15.810 0.177 -5.136 1.00 82.88 101 TYR A N 1
ATOM 800 C CA . TYR A 1 101 ? -14.391 0.262 -5.484 1.00 82.88 101 TYR A CA 1
ATOM 801 C C . TYR A 1 101 ? -13.553 -0.800 -4.766 1.00 82.88 101 TYR A C 1
ATOM 803 O O . TYR A 1 101 ? -12.564 -1.282 -5.308 1.00 82.88 101 TYR A O 1
ATOM 811 N N . THR A 1 102 ? -13.941 -1.173 -3.546 1.00 88.88 102 THR A N 1
ATOM 812 C CA . THR A 1 102 ? -13.276 -2.249 -2.806 1.00 88.88 102 THR A CA 1
ATOM 813 C C . THR A 1 102 ? -13.538 -3.601 -3.450 1.00 88.88 102 THR A C 1
ATOM 815 O O . THR A 1 102 ? -12.605 -4.385 -3.590 1.00 88.88 102 THR A O 1
ATOM 818 N N . ASP A 1 103 ? -14.773 -3.859 -3.870 1.00 90.44 103 ASP A N 1
ATOM 819 C CA . ASP A 1 103 ? -15.136 -5.112 -4.528 1.00 90.44 103 ASP A CA 1
ATOM 820 C C . ASP A 1 103 ? -14.472 -5.222 -5.904 1.00 90.44 103 ASP A C 1
ATOM 822 O O . ASP A 1 103 ? -13.882 -6.252 -6.214 1.00 90.44 103 ASP A O 1
ATOM 826 N N . TRP A 1 104 ? -14.390 -4.120 -6.653 1.00 89.31 104 TRP A N 1
ATOM 827 C CA . TRP A 1 104 ? -13.581 -4.061 -7.871 1.00 89.31 104 TRP A CA 1
ATOM 828 C C . TRP A 1 104 ? -12.092 -4.392 -7.630 1.00 89.31 104 TRP A C 1
ATOM 830 O O . TRP A 1 104 ? -11.503 -5.157 -8.393 1.00 89.31 104 TRP A O 1
ATOM 840 N N . ILE A 1 105 ? -11.476 -3.876 -6.553 1.00 89.50 105 ILE A N 1
ATOM 841 C CA . ILE A 1 105 ? -10.087 -4.227 -6.191 1.00 89.50 105 ILE A CA 1
ATOM 842 C C . ILE A 1 105 ? -9.963 -5.710 -5.821 1.00 89.50 105 ILE A C 1
ATOM 844 O O . ILE A 1 105 ? -8.951 -6.319 -6.154 1.00 89.50 105 ILE A O 1
ATOM 848 N N . LYS A 1 106 ? -10.938 -6.299 -5.124 1.00 91.69 106 LYS A N 1
ATOM 849 C CA . LYS A 1 106 ? -10.900 -7.731 -4.780 1.00 91.69 106 LYS A CA 1
ATOM 850 C C . LYS A 1 106 ? -10.975 -8.616 -6.017 1.00 91.69 106 LYS A C 1
ATOM 852 O O . LYS A 1 106 ? -10.256 -9.608 -6.083 1.00 91.69 106 LYS A O 1
ATOM 857 N N . ASP A 1 107 ? -11.812 -8.238 -6.976 1.00 89.56 107 ASP A N 1
ATOM 858 C CA . ASP A 1 107 ? -12.044 -9.022 -8.185 1.00 89.56 107 ASP A CA 1
ATOM 859 C C . ASP A 1 107 ? -10.865 -8.933 -9.167 1.00 89.56 107 ASP A C 1
ATOM 861 O O . ASP A 1 107 ? -10.449 -9.944 -9.734 1.00 89.56 107 ASP A O 1
ATOM 865 N N . GLU A 1 108 ? -10.299 -7.737 -9.369 1.00 87.50 108 GLU A N 1
ATOM 866 C CA . GLU A 1 108 ? -9.212 -7.520 -10.339 1.00 87.50 108 GLU A CA 1
ATOM 867 C C . GLU A 1 108 ? -7.804 -7.534 -9.728 1.00 87.50 108 GLU A C 1
ATOM 869 O O . GLU A 1 108 ? -6.804 -7.641 -10.448 1.00 87.50 108 GLU A O 1
ATOM 874 N N . GLY A 1 109 ? -7.703 -7.387 -8.410 1.00 90.25 109 GLY A N 1
ATOM 875 C CA . GLY A 1 109 ? -6.442 -7.255 -7.698 1.00 90.25 109 GLY A CA 1
ATOM 876 C C . GLY A 1 109 ? -5.607 -8.527 -7.741 1.00 90.25 109 GLY A C 1
ATOM 877 O O . GLY A 1 109 ? -6.100 -9.649 -7.645 1.00 90.25 109 GLY A O 1
ATOM 878 N N . ARG A 1 110 ? -4.291 -8.351 -7.845 1.00 94.00 110 ARG A N 1
ATOM 879 C CA . ARG A 1 110 ? -3.321 -9.447 -7.829 1.00 94.00 110 ARG A CA 1
ATOM 880 C C . ARG A 1 110 ? -2.339 -9.257 -6.691 1.00 94.00 110 ARG A C 1
ATOM 882 O O . ARG A 1 110 ? -1.685 -8.221 -6.594 1.00 94.00 110 ARG A O 1
ATOM 889 N N . VAL A 1 111 ? -2.207 -10.284 -5.858 1.00 95.19 111 VAL A N 1
ATOM 890 C CA . VAL A 1 111 ? -1.156 -10.362 -4.838 1.00 95.19 111 VAL A CA 1
ATOM 891 C C . VAL A 1 111 ? 0.139 -10.792 -5.518 1.00 95.19 111 VAL A C 1
ATOM 893 O O . VAL A 1 111 ? 0.193 -11.852 -6.138 1.00 95.19 111 VAL A O 1
ATOM 896 N N . LEU A 1 112 ? 1.183 -9.976 -5.400 1.00 94.75 112 LEU A N 1
ATOM 897 C CA . LEU A 1 112 ? 2.514 -10.278 -5.927 1.00 94.75 112 LEU A CA 1
ATOM 898 C C . LEU A 1 112 ? 3.448 -10.854 -4.855 1.00 94.75 112 LEU A C 1
ATOM 900 O O . LEU A 1 112 ? 4.356 -11.613 -5.185 1.00 94.75 112 LEU A O 1
ATOM 904 N N . SER A 1 113 ? 3.244 -10.503 -3.581 1.00 95.19 113 SER A N 1
ATOM 905 C CA . SER A 1 113 ? 4.036 -11.005 -2.449 1.00 95.19 113 SER A CA 1
ATOM 906 C C . SER A 1 113 ? 3.224 -11.050 -1.157 1.00 95.19 113 SER A C 1
ATOM 908 O O . SER A 1 113 ? 2.319 -10.236 -0.971 1.00 95.19 113 SER A O 1
ATOM 910 N N . GLY A 1 114 ? 3.615 -11.942 -0.244 1.00 93.75 114 GLY A N 1
ATOM 911 C CA . GLY A 1 114 ? 3.064 -12.031 1.107 1.00 93.75 114 GLY A CA 1
ATOM 912 C C . GLY A 1 114 ? 1.696 -12.720 1.194 1.00 93.75 114 GLY A C 1
ATOM 913 O O . GLY A 1 114 ? 1.266 -13.385 0.246 1.00 93.75 114 GLY A O 1
ATOM 914 N N . PRO A 1 115 ? 1.014 -12.614 2.349 1.00 93.06 115 PRO A N 1
ATOM 915 C CA . PRO A 1 115 ? -0.303 -13.210 2.552 1.00 93.06 115 PRO A CA 1
ATOM 916 C C . PRO A 1 115 ? -1.366 -12.542 1.673 1.00 93.06 115 PRO A C 1
ATOM 918 O O . PRO A 1 115 ? -1.321 -11.341 1.430 1.00 93.06 115 PRO A O 1
ATOM 921 N N . SER A 1 116 ? -2.373 -13.301 1.237 1.00 92.19 116 SER A N 1
ATOM 922 C CA . SER A 1 116 ? -3.478 -12.757 0.440 1.00 92.19 116 SER A CA 1
ATOM 923 C C . SER A 1 116 ? -4.493 -12.013 1.312 1.00 92.19 116 SER A C 1
ATOM 925 O O . SER A 1 116 ? -5.535 -12.561 1.667 1.00 92.19 116 SER A O 1
ATOM 927 N N . LEU A 1 117 ? -4.200 -10.752 1.634 1.00 91.44 117 LEU A N 1
ATOM 928 C CA . LEU A 1 117 ? -5.034 -9.911 2.505 1.00 91.44 117 LEU A CA 1
ATOM 929 C C . LEU A 1 117 ? -6.047 -9.034 1.744 1.00 91.44 117 LEU A C 1
ATOM 931 O O . LEU A 1 117 ? -6.850 -8.342 2.365 1.00 91.44 117 LEU A O 1
ATOM 935 N N . ILE A 1 118 ? -6.040 -9.054 0.405 1.00 91.62 118 ILE A N 1
ATOM 936 C CA . ILE A 1 118 ? -6.958 -8.245 -0.422 1.00 91.62 118 ILE A CA 1
ATOM 937 C C . ILE A 1 118 ? -8.424 -8.633 -0.166 1.00 91.62 118 ILE A C 1
ATOM 939 O O . ILE A 1 118 ? -9.287 -7.771 -0.027 1.00 91.62 118 ILE A O 1
ATOM 943 N N . ASN A 1 119 ? -8.711 -9.927 -0.015 1.00 91.75 119 ASN A N 1
ATOM 944 C CA . ASN A 1 119 ? -10.079 -10.418 0.203 1.00 91.75 119 ASN A CA 1
ATOM 945 C C . ASN A 1 119 ? -10.681 -9.963 1.542 1.00 91.75 119 ASN A C 1
ATOM 947 O O . ASN A 1 119 ? -11.893 -10.018 1.729 1.00 91.75 119 ASN A O 1
ATOM 951 N N . GLU A 1 120 ? -9.842 -9.484 2.459 1.00 90.81 120 GLU A N 1
ATOM 952 C CA . GLU A 1 120 ? -10.243 -8.961 3.763 1.00 90.81 120 GLU A CA 1
ATOM 953 C C . GLU A 1 120 ? -10.604 -7.467 3.727 1.00 90.81 120 GLU A C 1
ATOM 955 O O . GLU A 1 120 ? -11.008 -6.904 4.743 1.00 90.81 120 GLU A O 1
ATOM 960 N N . MET A 1 121 ? -10.444 -6.793 2.583 1.00 88.75 121 MET A N 1
ATOM 961 C CA . MET A 1 121 ? -10.782 -5.376 2.449 1.00 88.75 121 MET A CA 1
ATOM 962 C C . MET A 1 121 ? -12.282 -5.138 2.659 1.00 88.75 121 MET A C 1
ATOM 964 O O . MET A 1 121 ? -13.121 -5.806 2.057 1.00 88.75 121 MET A O 1
ATOM 968 N N . ASN A 1 122 ? -12.638 -4.141 3.465 1.00 86.25 122 ASN A N 1
ATOM 969 C CA . ASN A 1 122 ? -14.035 -3.815 3.743 1.00 86.25 122 ASN A CA 1
ATOM 970 C C . ASN A 1 122 ? -14.349 -2.351 3.396 1.00 86.25 122 ASN A C 1
ATOM 972 O O . ASN A 1 122 ? -14.089 -1.440 4.176 1.00 86.25 122 ASN A O 1
ATOM 976 N N . GLY A 1 123 ? -14.873 -2.097 2.198 1.00 83.00 123 GLY A N 1
ATOM 977 C CA . GLY A 1 123 ? -15.290 -0.754 1.783 1.00 83.00 123 GLY A CA 1
ATOM 978 C C . GLY A 1 123 ? -16.540 -0.289 2.531 1.00 83.00 123 GLY A C 1
ATOM 979 O O . GLY A 1 123 ? -17.395 -1.098 2.867 1.00 83.00 123 GLY A O 1
ATOM 980 N N . ILE A 1 124 ? -16.670 1.019 2.783 1.00 81.06 124 ILE A N 1
ATOM 981 C CA . ILE A 1 124 ? -17.881 1.602 3.388 1.00 81.06 124 ILE A CA 1
ATOM 982 C C . ILE A 1 124 ? -18.227 2.911 2.670 1.00 81.06 124 ILE A C 1
ATOM 984 O O . ILE A 1 124 ? -17.384 3.812 2.583 1.00 81.06 124 ILE A O 1
ATOM 988 N N . ASP A 1 125 ? -19.474 3.033 2.205 1.00 71.62 125 ASP A N 1
ATOM 989 C CA . ASP A 1 125 ? -19.954 4.174 1.406 1.00 71.62 125 ASP A CA 1
ATOM 990 C C . ASP A 1 125 ? -20.272 5.418 2.243 1.00 71.62 125 ASP A C 1
ATOM 992 O O . ASP A 1 125 ? -20.067 6.552 1.807 1.00 71.62 125 ASP A O 1
ATOM 996 N N . TYR A 1 126 ? -20.726 5.233 3.484 1.00 59.72 126 TYR A N 1
ATOM 997 C CA . TYR A 1 126 ? -21.095 6.344 4.357 1.00 59.72 126 TYR A CA 1
ATOM 998 C C . TYR A 1 126 ? -19.931 6.798 5.235 1.00 59.72 126 TYR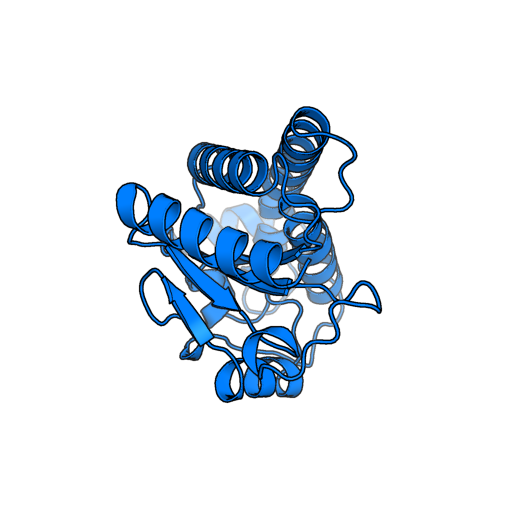 A C 1
ATOM 1000 O O . TYR A 1 126 ? -19.651 6.232 6.291 1.00 59.72 126 TYR A O 1
ATOM 1008 N N . LYS A 1 127 ? -19.301 7.907 4.839 1.00 60.81 127 LYS A N 1
ATOM 1009 C CA . LYS A 1 127 ? -18.382 8.673 5.691 1.00 60.81 127 LYS A CA 1
ATOM 1010 C C . LYS A 1 127 ? -18.950 10.076 5.856 1.00 60.81 127 LYS A C 1
ATOM 1012 O O . LYS A 1 127 ? -18.769 10.934 4.998 1.00 60.81 127 LYS A O 1
ATOM 1017 N N . SER A 1 128 ? -19.667 10.318 6.949 1.00 55.78 128 SER A N 1
ATOM 1018 C CA . SER A 1 128 ? -20.170 11.650 7.310 1.00 55.78 128 SER A CA 1
ATOM 1019 C C . SER A 1 128 ? -19.469 12.176 8.568 1.00 55.78 128 SER A C 1
ATOM 1021 O O . SER A 1 128 ? -18.908 11.417 9.362 1.00 55.78 128 SER A O 1
ATOM 1023 N N . GLY A 1 129 ? -19.421 13.502 8.721 1.00 61.47 129 GLY A N 1
ATOM 1024 C CA . GLY A 1 129 ? -18.812 14.156 9.882 1.00 61.47 129 GLY A CA 1
ATOM 1025 C C . GLY A 1 129 ? -17.323 13.830 10.076 1.00 61.47 129 GLY A C 1
ATOM 1026 O O . GLY A 1 129 ? -16.513 13.921 9.150 1.00 61.47 129 GLY A O 1
ATOM 1027 N N . VAL A 1 130 ? -16.949 13.461 11.303 1.00 57.16 130 VAL A N 1
ATOM 1028 C CA . VAL A 1 130 ? -15.553 13.225 11.715 1.00 57.16 130 VAL A CA 1
ATOM 1029 C C . VAL A 1 130 ? -14.916 12.022 11.003 1.00 57.16 130 VAL A C 1
ATOM 1031 O O . VAL A 1 130 ? -13.719 12.062 10.714 1.00 57.16 130 VAL A O 1
ATOM 1034 N N . LEU A 1 131 ? -15.706 11.010 10.621 1.00 57.97 131 LEU A N 1
ATOM 1035 C CA . LEU A 1 131 ? -15.239 9.840 9.865 1.00 57.97 131 LEU A CA 1
ATOM 1036 C C . LEU A 1 131 ? -14.695 10.219 8.484 1.00 57.97 131 LEU A C 1
ATOM 1038 O O . LEU A 1 131 ? -13.628 9.746 8.102 1.00 57.97 131 LEU A O 1
ATOM 1042 N N . ASN A 1 132 ? -15.363 11.130 7.768 1.00 63.97 132 ASN A N 1
ATOM 1043 C CA . ASN A 1 132 ? -14.877 11.603 6.469 1.00 63.97 132 ASN A CA 1
ATOM 1044 C C . ASN A 1 132 ? -13.557 12.365 6.614 1.00 63.97 132 ASN A C 1
ATOM 1046 O O . ASN A 1 132 ? -12.595 12.105 5.898 1.00 63.97 132 ASN A O 1
ATOM 1050 N N . SER A 1 133 ? -13.467 13.249 7.614 1.00 61.03 133 SER A N 1
ATOM 1051 C CA . SER A 1 133 ? -12.228 13.981 7.888 1.00 61.03 133 SER A CA 1
ATOM 1052 C C . SER A 1 133 ? -11.077 13.036 8.243 1.00 61.03 133 SER A C 1
ATOM 1054 O O . SER A 1 133 ? -9.951 13.239 7.791 1.00 61.03 133 SER A O 1
ATOM 1056 N N . ILE A 1 134 ? -11.321 11.993 9.040 1.00 61.44 134 ILE A N 1
ATOM 1057 C CA . ILE A 1 134 ? -10.287 11.023 9.423 1.00 61.44 134 ILE A CA 1
ATOM 1058 C C . ILE A 1 134 ? -9.874 10.163 8.233 1.00 61.44 134 ILE A C 1
ATOM 1060 O O . ILE A 1 134 ? -8.677 10.055 7.980 1.00 61.44 134 ILE A O 1
ATOM 1064 N N . ALA A 1 135 ? -10.825 9.626 7.467 1.00 61.88 135 ALA A N 1
ATOM 1065 C CA . ALA A 1 135 ? -10.533 8.846 6.270 1.00 61.88 135 ALA A CA 1
ATOM 1066 C C . ALA A 1 135 ? -9.782 9.675 5.218 1.00 61.88 135 ALA A C 1
ATOM 1068 O O . ALA A 1 135 ? -8.797 9.201 4.663 1.00 61.88 135 ALA A O 1
ATOM 1069 N N . PHE A 1 136 ? -10.172 10.935 4.998 1.00 64.94 136 PHE A N 1
ATOM 1070 C CA . PHE A 1 136 ? -9.471 11.847 4.094 1.00 64.94 136 PHE A CA 1
ATOM 1071 C C . PHE A 1 136 ? -8.045 12.146 4.574 1.00 64.94 136 PHE A C 1
ATOM 1073 O O . PHE A 1 136 ? -7.101 12.032 3.800 1.00 64.94 136 PHE A O 1
ATOM 1080 N N . ASN A 1 137 ? -7.853 12.447 5.864 1.00 59.69 137 ASN A N 1
ATOM 1081 C CA . ASN A 1 137 ? -6.519 12.692 6.422 1.00 59.69 137 ASN A CA 1
ATOM 1082 C C . ASN A 1 137 ? -5.628 11.442 6.365 1.00 59.69 137 ASN A C 1
ATOM 1084 O O . ASN A 1 137 ? -4.456 11.545 6.010 1.00 59.69 137 ASN A O 1
ATOM 1088 N N . LEU A 1 138 ? -6.172 10.265 6.689 1.00 60.62 138 LEU A N 1
ATOM 1089 C CA . LEU A 1 138 ? -5.460 8.993 6.577 1.00 60.62 138 LEU A CA 1
ATOM 1090 C C . LEU A 1 138 ? -5.114 8.685 5.123 1.00 60.62 138 LEU A C 1
ATOM 1092 O O . LEU A 1 138 ? -3.987 8.288 4.858 1.00 60.62 138 LEU A O 1
ATOM 1096 N N . ARG A 1 139 ? -6.025 8.938 4.177 1.00 61.22 139 ARG A N 1
ATOM 1097 C CA . ARG A 1 139 ? -5.765 8.811 2.738 1.00 61.22 139 ARG A CA 1
ATOM 1098 C C . ARG A 1 139 ? -4.633 9.726 2.289 1.00 61.22 139 ARG A C 1
ATOM 1100 O O . ARG A 1 139 ? -3.722 9.256 1.625 1.00 61.22 139 ARG A O 1
ATOM 1107 N N . SER A 1 140 ? -4.664 11.009 2.653 1.00 59.59 140 SER A N 1
ATOM 1108 C CA . SER A 1 140 ? -3.615 11.966 2.280 1.00 59.59 140 SER A CA 1
ATOM 1109 C C . SER A 1 140 ? -2.257 11.590 2.861 1.00 59.59 140 SER A C 1
ATOM 1111 O O . SER A 1 140 ? -1.240 11.779 2.203 1.00 59.59 140 SER A O 1
ATOM 1113 N N . VAL A 1 141 ? -2.226 11.040 4.077 1.00 57.50 141 VAL A N 1
ATOM 1114 C CA . VAL A 1 141 ? -0.982 10.520 4.643 1.00 57.50 141 VAL A CA 1
ATOM 1115 C C . VAL A 1 141 ? -0.533 9.255 3.915 1.00 57.50 141 VAL A C 1
ATOM 1117 O O . VAL A 1 141 ? 0.626 9.178 3.543 1.00 57.50 141 VAL A O 1
ATOM 1120 N N . ARG A 1 142 ? -1.435 8.299 3.667 1.00 57.69 142 ARG A N 1
ATOM 1121 C CA . ARG A 1 142 ? -1.131 7.021 3.001 1.00 57.69 142 ARG A CA 1
ATOM 1122 C C . ARG A 1 142 ? -0.667 7.201 1.555 1.00 57.69 142 ARG A C 1
ATOM 1124 O O . ARG A 1 142 ? 0.310 6.566 1.183 1.00 57.69 142 ARG A O 1
ATOM 1131 N N . LYS A 1 143 ? -1.297 8.101 0.790 1.00 52.62 143 LYS A N 1
ATOM 1132 C CA . LYS A 1 143 ? -0.840 8.497 -0.553 1.00 52.62 143 LYS A CA 1
ATOM 1133 C C . LYS A 1 143 ? 0.557 9.116 -0.502 1.00 52.62 143 LYS A C 1
ATOM 1135 O O . LYS A 1 143 ? 1.441 8.684 -1.224 1.00 52.62 143 LYS A O 1
ATOM 1140 N N . GLY A 1 144 ? 0.789 10.047 0.425 1.00 53.00 144 GLY A N 1
ATOM 1141 C CA . GLY A 1 144 ? 2.089 10.707 0.573 1.00 53.00 144 GLY A CA 1
ATOM 1142 C C . GLY A 1 144 ? 3.224 9.829 1.121 1.00 53.00 144 GLY A C 1
ATOM 1143 O O . GLY A 1 144 ? 4.331 10.330 1.284 1.00 53.00 144 GLY A O 1
ATOM 1144 N N . LEU A 1 145 ? 2.972 8.560 1.465 1.00 54.97 145 LEU A N 1
ATOM 1145 C CA . LEU A 1 145 ? 4.030 7.621 1.853 1.00 54.97 145 LEU A CA 1
ATOM 1146 C C . LEU A 1 145 ? 4.682 6.954 0.635 1.00 54.97 145 LEU A C 1
ATOM 1148 O O . LEU A 1 145 ? 5.822 6.519 0.754 1.00 54.97 145 LEU A O 1
ATOM 1152 N N . LEU A 1 146 ? 3.977 6.837 -0.499 1.00 51.75 146 LEU A N 1
ATOM 1153 C CA . LEU A 1 146 ? 4.402 5.984 -1.619 1.00 51.75 146 LEU A CA 1
ATOM 1154 C C . LEU A 1 146 ? 4.200 6.599 -3.016 1.00 51.75 146 LEU A C 1
ATOM 1156 O O . LEU A 1 146 ? 4.291 5.891 -4.016 1.00 51.75 146 LEU A O 1
ATOM 1160 N N . GLU A 1 147 ? 3.896 7.890 -3.106 1.00 49.50 147 GLU A N 1
ATOM 1161 C CA . GLU A 1 147 ? 3.688 8.560 -4.392 1.00 49.50 147 GLU A CA 1
ATOM 1162 C C . GLU A 1 147 ? 5.026 8.771 -5.108 1.00 49.50 147 GLU A C 1
ATOM 1164 O O . GLU A 1 147 ? 5.953 9.336 -4.554 1.00 49.50 147 GLU A O 1
ATOM 1169 N N . SER A 1 148 ? 5.165 8.330 -6.352 1.00 46.81 148 SER A N 1
ATOM 1170 C CA . SER A 1 148 ? 6.439 8.414 -7.086 1.00 46.81 148 SER A CA 1
ATOM 1171 C C . SER A 1 148 ? 6.752 9.802 -7.656 1.00 46.81 148 SER A C 1
ATOM 1173 O O . SER A 1 148 ? 7.747 9.951 -8.359 1.00 46.81 148 SER A O 1
ATOM 1175 N N . SER A 1 149 ? 5.926 10.826 -7.413 1.00 50.56 149 SER A N 1
ATOM 1176 C CA . SER A 1 149 ? 6.169 12.194 -7.903 1.00 50.56 149 SER A CA 1
ATOM 1177 C C . SER A 1 149 ? 7.310 12.900 -7.151 1.00 50.56 149 SER A C 1
ATOM 1179 O O . SER A 1 149 ? 7.342 14.130 -7.082 1.00 50.56 149 SER A O 1
ATOM 1181 N N . TYR A 1 150 ? 8.185 12.137 -6.497 1.00 52.16 150 TYR A N 1
ATOM 1182 C CA . TYR A 1 150 ? 9.318 12.644 -5.746 1.00 52.16 150 TYR A CA 1
ATOM 1183 C C . TYR A 1 150 ? 10.526 12.732 -6.661 1.00 52.16 150 TYR A C 1
ATOM 1185 O O . TYR A 1 150 ? 10.931 11.756 -7.284 1.00 52.16 150 TYR A O 1
ATOM 1193 N N . GLU A 1 151 ? 11.094 13.931 -6.733 1.00 53.81 151 GLU A N 1
ATOM 1194 C CA . GLU A 1 151 ? 12.197 14.257 -7.639 1.00 53.81 151 GLU A CA 1
ATOM 1195 C C . GLU A 1 151 ? 13.499 13.531 -7.252 1.00 53.81 151 GLU A C 1
ATOM 1197 O O . GLU A 1 151 ? 14.431 13.458 -8.051 1.00 53.81 151 GLU A O 1
ATOM 1202 N N . SER A 1 152 ? 13.584 12.980 -6.033 1.00 61.72 152 SER A N 1
ATOM 1203 C CA . SER A 1 152 ? 14.738 12.210 -5.563 1.00 61.72 152 SER A CA 1
ATOM 1204 C C . SER A 1 152 ? 14.399 11.208 -4.448 1.00 61.72 152 SER A C 1
ATOM 1206 O O . SER A 1 152 ? 13.372 11.310 -3.771 1.00 61.72 152 SER A O 1
ATOM 1208 N N . TYR A 1 153 ? 15.313 10.256 -4.221 1.00 59.22 153 TYR A N 1
ATOM 1209 C CA . TYR A 1 153 ? 15.283 9.320 -3.088 1.00 59.22 153 TYR A CA 1
ATOM 1210 C C . TYR A 1 153 ? 15.166 10.044 -1.736 1.00 59.22 153 TYR A C 1
ATOM 1212 O O . TYR A 1 153 ? 14.382 9.633 -0.881 1.00 59.22 153 TYR A O 1
ATOM 1220 N N . ASP A 1 154 ? 15.896 11.146 -1.554 1.00 64.00 154 ASP A N 1
ATOM 1221 C CA . ASP A 1 154 ? 15.861 11.921 -0.312 1.00 64.00 154 ASP A CA 1
ATOM 1222 C C . ASP A 1 154 ? 14.514 12.636 -0.123 1.00 64.00 154 ASP A C 1
ATOM 1224 O O . ASP A 1 154 ? 13.982 12.654 0.990 1.00 64.00 154 ASP A O 1
ATOM 1228 N N . ASP A 1 155 ? 13.909 13.135 -1.210 1.00 64.25 155 ASP A N 1
ATOM 1229 C CA . ASP A 1 155 ? 12.575 13.750 -1.183 1.00 64.25 155 ASP A CA 1
ATOM 1230 C C . ASP A 1 155 ? 11.498 12.727 -0.773 1.00 64.25 155 ASP A C 1
ATOM 1232 O O . ASP A 1 155 ? 10.680 13.015 0.104 1.00 64.25 155 ASP A O 1
ATOM 1236 N N . LEU A 1 156 ? 11.552 11.492 -1.291 1.00 61.38 156 LEU A N 1
ATOM 1237 C CA . LEU A 1 156 ? 10.664 10.400 -0.860 1.00 61.38 156 LEU A CA 1
ATOM 1238 C C . LEU A 1 156 ? 10.776 10.139 0.650 1.00 61.38 156 LEU A C 1
ATOM 1240 O O . LEU A 1 156 ? 9.756 10.038 1.341 1.00 61.38 156 LEU A O 1
ATOM 1244 N N . ILE A 1 157 ? 11.994 10.056 1.193 1.00 64.56 157 ILE A N 1
ATOM 1245 C CA . ILE A 1 157 ? 12.211 9.813 2.628 1.00 64.56 157 ILE A CA 1
ATOM 1246 C C . ILE A 1 157 ? 11.730 10.994 3.480 1.00 64.56 157 ILE A C 1
ATOM 1248 O O . ILE A 1 157 ? 11.091 10.787 4.518 1.00 64.56 157 ILE A O 1
ATOM 1252 N N . GLU A 1 158 ? 11.991 12.233 3.067 1.00 67.44 158 GLU A N 1
ATOM 1253 C CA . GLU A 1 158 ? 11.537 13.426 3.784 1.00 67.44 158 GLU A CA 1
ATOM 1254 C C . GLU A 1 158 ? 10.003 13.521 3.810 1.00 67.44 158 GLU A C 1
ATOM 1256 O O . GLU A 1 158 ? 9.399 13.729 4.872 1.00 67.44 158 GLU A O 1
ATOM 1261 N N . LYS A 1 159 ? 9.354 13.322 2.658 1.00 63.12 159 LYS A N 1
ATOM 1262 C CA . LYS A 1 159 ? 7.891 13.341 2.515 1.00 63.12 159 LYS A CA 1
ATOM 1263 C C . LYS A 1 159 ? 7.249 12.211 3.324 1.00 63.12 159 LYS A C 1
ATOM 1265 O O . LYS A 1 159 ? 6.306 12.478 4.074 1.00 63.12 159 LYS A O 1
ATOM 1270 N N . THR A 1 160 ? 7.831 11.008 3.286 1.00 59.22 160 THR A N 1
ATOM 1271 C CA . THR A 1 160 ? 7.425 9.855 4.107 1.00 59.22 160 THR A CA 1
ATOM 1272 C C . THR A 1 160 ? 7.470 10.200 5.595 1.00 59.22 160 THR A C 1
ATOM 1274 O O . THR A 1 160 ? 6.485 10.011 6.308 1.00 59.22 160 THR A O 1
ATOM 1277 N N . ASN A 1 161 ? 8.571 10.783 6.081 1.00 62.03 161 ASN A N 1
ATOM 1278 C CA . ASN A 1 161 ? 8.694 11.191 7.483 1.00 62.03 161 ASN A CA 1
ATOM 1279 C C . ASN A 1 161 ? 7.627 12.220 7.887 1.00 62.03 161 ASN A C 1
ATOM 1281 O O . ASN A 1 161 ? 6.961 12.043 8.910 1.00 62.03 161 ASN A O 1
ATOM 1285 N N . LYS A 1 162 ? 7.394 13.246 7.055 1.00 66.44 162 LYS A N 1
ATOM 1286 C CA . LYS A 1 162 ? 6.332 14.245 7.278 1.00 66.44 162 LYS A CA 1
ATOM 1287 C C . LYS A 1 162 ? 4.939 13.608 7.312 1.00 66.44 162 LYS A C 1
ATOM 1289 O O . LYS A 1 162 ? 4.093 14.022 8.108 1.00 66.44 162 LYS A O 1
ATOM 1294 N N . ALA A 1 163 ? 4.684 12.625 6.452 1.00 60.25 163 ALA A N 1
ATOM 1295 C CA . ALA A 1 163 ? 3.444 11.857 6.425 1.00 60.25 163 ALA A CA 1
ATOM 1296 C C . ALA A 1 163 ? 3.263 11.055 7.725 1.00 60.25 163 ALA A C 1
ATOM 1298 O O . ALA A 1 163 ? 2.233 11.198 8.388 1.00 60.25 163 ALA A O 1
ATOM 1299 N N . ILE A 1 164 ? 4.276 10.300 8.157 1.00 56.78 164 ILE A N 1
ATOM 1300 C CA . ILE A 1 164 ? 4.221 9.540 9.414 1.00 56.78 164 ILE A CA 1
ATOM 1301 C C . ILE A 1 164 ? 3.946 10.466 10.605 1.00 56.78 164 ILE A C 1
ATOM 1303 O O . ILE A 1 164 ? 3.084 10.166 11.428 1.00 56.78 164 ILE A O 1
ATOM 1307 N N . ASP A 1 165 ? 4.591 11.630 10.672 1.00 57.38 165 ASP A N 1
ATOM 1308 C CA . ASP A 1 165 ? 4.386 12.582 11.769 1.00 57.38 165 ASP A CA 1
ATOM 1309 C C . ASP A 1 165 ? 2.967 13.182 11.786 1.00 57.38 165 ASP A C 1
ATOM 1311 O O . ASP A 1 165 ? 2.443 13.539 12.849 1.00 57.38 165 ASP A O 1
ATOM 1315 N N . LYS A 1 166 ? 2.298 13.264 10.627 1.00 59.69 166 LYS A N 1
ATOM 1316 C CA . LYS A 1 166 ? 0.863 13.583 10.549 1.00 59.69 166 LYS A CA 1
ATOM 1317 C C . LYS A 1 166 ? 0.004 12.418 11.051 1.00 59.69 166 LYS A C 1
ATOM 1319 O O . LYS A 1 166 ? -0.945 12.670 11.792 1.00 59.69 166 LYS A O 1
ATOM 1324 N N . VAL A 1 167 ? 0.347 11.167 10.726 1.00 51.19 167 VAL A N 1
ATOM 1325 C CA . VAL A 1 167 ? -0.352 9.967 11.232 1.00 51.19 167 VAL A CA 1
ATOM 1326 C C . VAL A 1 167 ? -0.187 9.774 12.736 1.00 51.19 167 VAL A C 1
ATOM 1328 O O . VAL A 1 167 ? -1.164 9.440 13.393 1.00 51.19 167 VAL A O 1
ATOM 1331 N N . VAL A 1 168 ? 0.964 10.093 13.331 1.00 45.38 168 VAL A N 1
ATOM 1332 C CA . VAL A 1 168 ? 1.161 10.071 14.798 1.00 45.38 168 VAL A CA 1
ATOM 1333 C C . VAL A 1 168 ? 0.218 11.047 15.524 1.00 45.38 168 VAL A C 1
ATOM 1335 O O . VAL A 1 168 ? -0.093 10.871 16.703 1.00 45.38 168 VAL A O 1
ATOM 1338 N N . LYS A 1 169 ? -0.316 12.058 14.827 1.00 42.78 169 LYS A N 1
ATOM 1339 C CA . LYS A 1 169 ? -1.346 12.967 15.361 1.00 42.78 169 LYS A CA 1
ATOM 1340 C C . LYS A 1 169 ? -2.776 12.425 15.187 1.00 42.78 169 LYS A C 1
ATOM 1342 O O . LYS A 1 169 ? -3.678 12.907 15.872 1.00 42.78 169 LYS A O 1
ATOM 1347 N N . THR A 1 170 ? -2.990 11.420 14.334 1.00 47.25 170 THR A N 1
ATOM 1348 C CA . THR A 1 170 ? -4.284 10.765 14.064 1.00 47.25 170 THR A CA 1
ATOM 1349 C C . THR A 1 170 ? -4.866 9.962 15.237 1.00 47.25 170 THR A C 1
ATOM 1351 O O . THR A 1 170 ? -6.084 10.034 15.399 1.00 47.25 170 THR A O 1
ATOM 1354 N N . PRO A 1 171 ? -4.088 9.305 16.126 1.00 46.59 171 PRO A N 1
ATOM 1355 C CA . PRO A 1 171 ? -4.595 8.722 17.370 1.00 46.59 171 PRO A CA 1
ATOM 1356 C C . PRO A 1 171 ? -5.503 9.662 18.169 1.00 46.59 171 PRO A C 1
ATOM 1358 O O . PRO A 1 171 ? -6.535 9.231 18.662 1.00 46.59 171 PRO A O 1
ATOM 1361 N N . LYS A 1 172 ? -5.214 10.974 18.204 1.00 41.25 172 LYS A N 1
ATOM 1362 C CA . LYS A 1 172 ? -6.082 11.968 18.868 1.00 41.25 172 LYS A CA 1
ATOM 1363 C C . LYS A 1 172 ? -7.481 12.072 18.253 1.00 41.25 172 LYS A C 1
ATOM 1365 O O . LYS A 1 172 ? -8.419 12.390 18.969 1.00 41.25 172 LYS A O 1
ATOM 1370 N N . LYS A 1 173 ? -7.614 11.815 16.950 1.00 43.19 173 LYS A N 1
ATOM 1371 C CA . LYS A 1 173 ? -8.894 11.796 16.231 1.00 43.19 173 LYS A CA 1
ATOM 1372 C C . LYS A 1 173 ? -9.569 10.417 16.287 1.00 43.19 173 LYS A C 1
ATOM 1374 O O . LYS A 1 173 ? -10.790 10.358 16.297 1.00 43.19 173 LYS A O 1
ATOM 1379 N N . LEU A 1 174 ? -8.791 9.330 16.357 1.00 45.38 174 LEU A N 1
ATOM 1380 C CA . LEU A 1 174 ? -9.287 7.958 16.566 1.00 45.38 174 LEU A CA 1
ATOM 1381 C C . LEU A 1 174 ? -9.905 7.778 17.954 1.00 45.38 174 LEU A C 1
ATOM 1383 O O . LEU A 1 174 ? -10.970 7.183 18.064 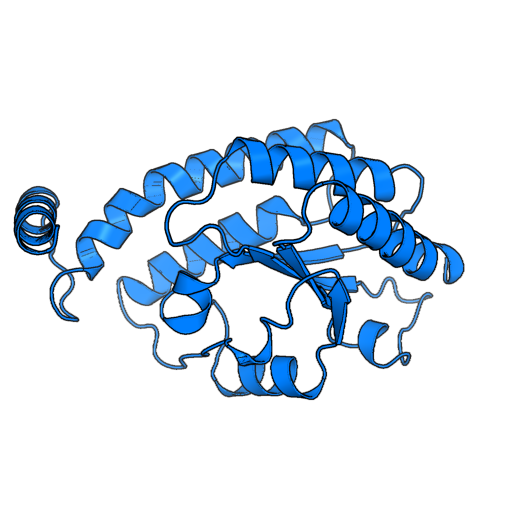1.00 45.38 174 LEU A O 1
ATOM 1387 N N . ILE A 1 175 ? -9.286 8.379 18.976 1.00 42.44 175 ILE A N 1
ATOM 1388 C CA . ILE A 1 175 ? -9.828 8.500 20.334 1.00 42.44 175 ILE A CA 1
ATOM 1389 C C . ILE A 1 175 ? -11.272 9.044 20.291 1.00 42.44 175 ILE A C 1
ATOM 1391 O O . ILE A 1 175 ? -12.153 8.526 20.964 1.00 42.44 175 ILE A O 1
ATOM 1395 N N . TRP A 1 176 ? -11.574 10.020 19.430 1.00 36.88 176 TRP A N 1
ATOM 1396 C CA . TRP A 1 176 ? -12.930 10.575 19.307 1.00 36.88 176 TRP A CA 1
ATOM 1397 C C . TRP A 1 176 ? -13.955 9.639 18.646 1.00 36.88 176 TRP A C 1
ATOM 1399 O O . TRP A 1 176 ? -15.150 9.911 18.744 1.00 36.88 176 TRP A O 1
ATOM 1409 N N . LEU A 1 177 ? -13.521 8.566 17.974 1.00 46.03 177 LEU A N 1
ATOM 1410 C CA . LEU A 1 177 ? -14.385 7.606 17.275 1.00 46.03 177 LEU A CA 1
ATOM 1411 C C . LEU A 1 177 ? -14.650 6.312 18.059 1.00 46.03 177 LEU A C 1
ATOM 1413 O O . LEU A 1 177 ? -15.598 5.601 17.731 1.00 46.03 177 LEU A O 1
ATOM 1417 N N . THR A 1 178 ? -13.843 5.985 19.072 1.00 47.12 178 THR A N 1
ATOM 1418 C CA . THR A 1 178 ? -13.980 4.732 19.840 1.00 47.12 178 THR A CA 1
ATOM 1419 C C . THR A 1 178 ? -15.175 4.721 20.797 1.00 47.12 178 THR A C 1
ATOM 1421 O O . THR A 1 178 ? -15.512 3.674 21.338 1.00 47.12 178 THR A O 1
ATOM 1424 N N . GLY A 1 179 ? -15.882 5.841 20.959 1.00 41.78 179 GLY A N 1
ATOM 1425 C CA . GLY A 1 179 ? -17.135 5.898 21.709 1.00 41.78 179 GLY A CA 1
ATOM 1426 C C . GLY A 1 179 ? -18.339 5.391 20.919 1.00 41.78 179 GLY A C 1
ATOM 1427 O O . GLY A 1 179 ? -19.114 6.205 20.443 1.00 41.78 179 GLY A O 1
ATOM 1428 N N . ASN A 1 180 ? -18.545 4.077 20.783 1.00 44.91 180 ASN A N 1
ATOM 1429 C CA . ASN A 1 180 ? -19.833 3.473 20.371 1.00 44.91 180 ASN A CA 1
ATOM 1430 C C . ASN A 1 180 ? -20.579 4.177 19.206 1.00 44.91 180 ASN A C 1
ATOM 1432 O O . ASN A 1 180 ? -21.740 4.566 19.350 1.00 44.91 180 ASN A O 1
ATOM 1436 N N . ASN A 1 181 ? -19.928 4.370 18.049 1.00 45.97 181 ASN A N 1
ATOM 1437 C CA . ASN A 1 181 ? -20.488 5.077 16.875 1.00 45.97 181 ASN A CA 1
ATOM 1438 C C . ASN A 1 181 ? -20.935 6.533 17.126 1.00 45.97 181 ASN A C 1
ATOM 1440 O O . ASN A 1 181 ? -21.575 7.150 16.273 1.00 45.97 181 ASN A O 1
ATOM 1444 N N . ARG A 1 182 ? -20.578 7.121 18.267 1.00 47.44 182 ARG A N 1
ATOM 1445 C CA . ARG A 1 182 ? -20.765 8.533 18.585 1.00 47.44 182 ARG A CA 1
ATOM 1446 C C . ARG A 1 182 ? -19.406 9.212 18.576 1.00 47.44 182 ARG A C 1
ATOM 1448 O O . ARG A 1 182 ? -18.444 8.750 19.176 1.00 47.44 182 ARG A O 1
ATOM 1455 N N . THR A 1 183 ? -19.332 10.343 17.887 1.00 49.34 183 THR A N 1
ATOM 1456 C CA . THR A 1 183 ? -18.178 11.230 18.033 1.00 49.34 183 THR A CA 1
ATOM 1457 C C . THR A 1 183 ? -18.186 11.767 19.464 1.00 49.34 183 THR A C 1
ATOM 1459 O O . THR A 1 183 ? -19.131 12.463 19.828 1.00 49.34 183 THR A O 1
ATOM 1462 N N . ILE A 1 184 ? -17.171 11.449 20.273 1.00 50.00 184 ILE A N 1
ATOM 1463 C CA . ILE A 1 184 ? -17.009 12.053 21.602 1.00 50.00 184 ILE A CA 1
ATOM 1464 C C . ILE A 1 184 ? -16.332 13.420 21.402 1.00 50.00 184 ILE A C 1
ATOM 1466 O O . ILE A 1 184 ? -15.180 13.466 20.965 1.00 50.00 184 ILE A O 1
ATOM 1470 N N . PRO A 1 185 ? -17.013 14.548 21.681 1.00 45.97 185 PRO A N 1
ATOM 1471 C CA . PRO A 1 185 ? -16.515 15.883 21.339 1.00 45.97 185 PRO A CA 1
ATOM 1472 C C . PRO A 1 185 ? -15.341 16.360 22.215 1.00 45.97 185 PRO A C 1
ATOM 1474 O O . PRO A 1 185 ? -14.691 17.348 21.878 1.00 45.97 185 PRO A O 1
ATOM 1477 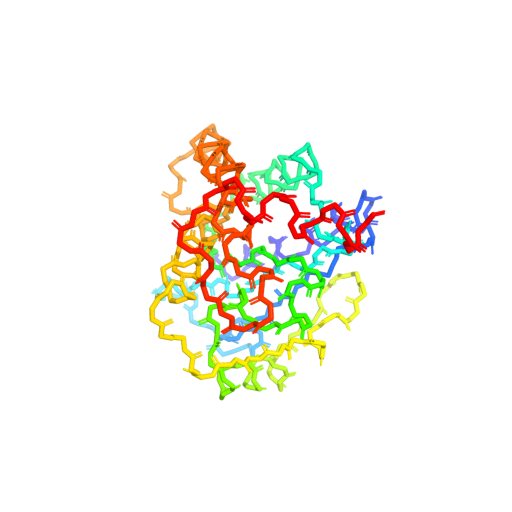N N . ASN A 1 186 ? -15.043 15.667 23.318 1.00 52.41 186 ASN A N 1
ATOM 1478 C CA . ASN A 1 186 ? -13.990 16.017 24.268 1.00 52.41 186 ASN A CA 1
ATOM 1479 C C . ASN A 1 186 ? -12.897 14.933 24.322 1.00 52.41 186 ASN A C 1
ATOM 1481 O O . ASN A 1 186 ? -13.167 13.742 24.461 1.00 52.41 186 ASN A O 1
ATOM 1485 N N . ARG A 1 187 ? -11.632 15.366 24.247 1.00 43.22 187 ARG A N 1
ATOM 1486 C CA . ARG A 1 187 ? -10.440 14.504 24.299 1.00 43.22 187 ARG A CA 1
ATOM 1487 C C . ARG A 1 187 ? -10.283 13.752 25.628 1.00 43.22 187 ARG A C 1
ATOM 1489 O O . ARG A 1 187 ? -9.735 12.656 25.600 1.00 43.22 187 ARG A O 1
ATOM 1496 N N . TYR A 1 188 ? -10.682 14.336 26.757 1.00 56.00 188 TYR A N 1
ATOM 1497 C CA . TYR A 1 188 ? -10.523 13.702 28.071 1.00 56.00 188 TYR A CA 1
ATOM 1498 C C . TYR A 1 188 ? -11.527 12.563 28.263 1.00 56.00 188 TYR A C 1
ATOM 1500 O O . TYR A 1 188 ? -11.121 11.454 28.591 1.00 56.00 188 TYR A O 1
ATOM 1508 N N . ASP A 1 189 ? -12.793 12.800 27.925 1.00 51.06 189 ASP A N 1
ATOM 1509 C CA . ASP A 1 189 ? -13.863 11.796 28.017 1.00 51.06 189 ASP A CA 1
ATOM 1510 C C . ASP A 1 189 ? -13.565 10.581 27.126 1.00 51.06 189 ASP A C 1
ATOM 1512 O O . ASP A 1 189 ? -13.733 9.431 27.519 1.00 51.06 189 ASP A O 1
ATOM 1516 N N . ALA A 1 190 ? -13.021 10.837 25.939 1.00 47.78 190 ALA A N 1
ATOM 1517 C CA . ALA A 1 190 ? -12.631 9.802 24.998 1.00 47.78 190 ALA A CA 1
ATOM 1518 C C . ALA A 1 190 ? -11.407 8.972 25.448 1.00 47.78 190 ALA A C 1
ATOM 1520 O O . ALA A 1 190 ? -11.284 7.804 25.081 1.00 47.78 190 ALA A O 1
ATOM 1521 N N . LEU A 1 191 ? -10.502 9.557 26.245 1.00 50.03 191 LEU A N 1
ATOM 1522 C CA . LEU A 1 191 ? -9.387 8.834 26.868 1.00 50.03 191 LEU A CA 1
ATOM 1523 C C . LEU A 1 191 ? -9.857 7.953 28.030 1.00 50.03 191 LEU A C 1
ATOM 1525 O O . LEU A 1 191 ? -9.327 6.857 28.185 1.00 50.03 191 LEU A O 1
ATOM 1529 N N . GLU A 1 192 ? -10.836 8.400 28.819 1.00 53.78 192 GLU A N 1
ATOM 1530 C CA . GLU A 1 192 ? -11.430 7.582 29.885 1.00 53.78 192 GLU A CA 1
ATOM 1531 C C . GLU A 1 192 ? -12.174 6.370 29.312 1.00 53.78 192 GLU A C 1
ATOM 1533 O O . GLU A 1 192 ? -11.916 5.252 29.743 1.00 53.78 192 GLU A O 1
ATOM 1538 N N . SER A 1 193 ? -12.978 6.538 28.254 1.00 50.03 193 SER A N 1
ATOM 1539 C CA . SER A 1 193 ? -13.659 5.403 27.603 1.00 50.03 193 SER A CA 1
ATOM 1540 C C . SER A 1 193 ? -12.701 4.346 27.042 1.00 50.03 193 SER A C 1
ATOM 1542 O O . SER A 1 193 ? -13.051 3.175 26.965 1.00 50.03 193 SER A O 1
ATOM 1544 N N . LEU A 1 194 ? -11.484 4.729 26.642 1.00 46.12 194 LEU A N 1
ATOM 1545 C CA . LEU A 1 194 ? -10.476 3.774 26.171 1.00 46.12 194 LEU A CA 1
ATOM 1546 C C . LEU A 1 194 ? -9.855 2.949 27.300 1.00 46.12 194 LEU A C 1
ATOM 1548 O O . LEU A 1 194 ? -9.509 1.798 27.058 1.00 46.12 194 LEU A O 1
ATOM 1552 N N . LYS A 1 195 ? -9.742 3.505 28.513 1.00 51.88 195 LYS A N 1
ATOM 1553 C CA . LYS A 1 195 ? -9.275 2.766 29.701 1.00 51.88 195 LYS A CA 1
ATOM 1554 C C . LYS A 1 195 ? -10.277 1.718 30.186 1.00 51.88 195 LYS A C 1
ATOM 1556 O O . LYS A 1 195 ? -9.924 0.870 30.987 1.00 51.88 195 LYS A O 1
ATOM 1561 N N . GLU A 1 196 ? -11.535 1.815 29.766 1.00 46.97 196 GLU A N 1
ATOM 1562 C CA . GLU A 1 196 ? -12.554 0.803 30.064 1.00 46.97 196 GLU A CA 1
ATOM 1563 C C . GLU A 1 196 ? -12.547 -0.345 29.038 1.00 46.97 196 GLU A C 1
ATOM 1565 O O . GLU A 1 196 ? -13.074 -1.420 29.313 1.00 46.97 196 GLU A O 1
ATOM 1570 N N . ILE A 1 197 ? -11.959 -0.123 27.854 1.00 46.47 197 ILE A N 1
ATOM 1571 C CA . ILE A 1 197 ? -11.878 -1.099 26.752 1.00 46.47 197 ILE A CA 1
ATOM 1572 C C . ILE A 1 197 ? -10.578 -1.924 26.815 1.00 46.47 197 ILE A C 1
ATOM 1574 O O . ILE A 1 197 ? -10.564 -3.062 26.342 1.00 46.47 197 ILE A O 1
ATOM 1578 N N . PHE A 1 198 ? -9.504 -1.364 27.382 1.00 37.03 198 PHE A N 1
ATOM 1579 C CA . PHE A 1 198 ? -8.172 -1.970 27.522 1.00 37.03 198 PHE A CA 1
ATOM 1580 C C . PHE A 1 198 ? -7.737 -2.016 28.983 1.00 37.03 198 PHE A C 1
ATOM 1582 O O . PHE A 1 198 ? -7.105 -3.026 29.366 1.00 37.03 198 PHE A O 1
#

Radius of gyration: 17.43 Å; chains: 1; bounding box: 38×29×54 Å

Foldseek 3Di:
DVVLVVQLLVQLQVVCVVPPQQKWWKWFPCVLVVVDDPPVLDATHTEIEHQPPPDDDLVVLLVSLLSSQVSCVVRVGWYQYFYHYLNCQLVQLQALAAQVVLVNCLVGMDTSGHDPSSVSGDHHDDQDDLSNVLNVLSRVLRRQQNGSPQPHSVSNSVSNVVSVVSVVVSVQSVLQCPPPNHRPPDSVVSVVVVVVVD

pLDDT: mean 71.6, std 16.47, range [36.88, 95.19]

Sequence (198 aa):
MENNYERFSEEFRKGLMADYSDVCFFIYGSFARGDHNYKSGSDIDGGLILDSGIITNKNKIISISRLIGLCLSNMEVPLQFNVLDRQTNLDGRFLSYTVDYTDWIKDEGRVLSGPSLINEMNGIDYKSGVLNSIAFNLRSVRKGLLESSYESYDDLIEKTNKAIDKVVKTPKKLIWLTGNNRTIPNRYDALESLKEIF